Protein AF-0000000084808179 (afdb_homodimer)

Sequence (296 aa):
MELWRISNYADLSGIGGLRANGRWHSQGRRIVYLADHPAAALLEMLVHLDRDLLPSSFQLLRIAVPDAIAVETVDEGTLPSAWRTRIGLTRQIGDRWLDRDTSALLRVPSVIVPHARNYLLNPAHHDASAVTVAEIIKAPFDPRLLATMELWRISNYADLSGIGGLRANGRWHSQGRRIVYLADHPAAALLEMLVHLDRDLLPSSFQLLRIAVPDAIAVETVDEGTLPSAWRTRIGLTRQIGDRWLDRDTSALLRVPSVIVPHARNYLLNPAHHDASAVTVAEIIKAPFDPRLLAT

pLDDT: mean 91.36, std 12.3, range [42.34, 98.88]

Radius of gyration: 19.93 Å; Cα contacts (8 Å, |Δi|>4): 582; chains: 2; bounding box: 43×57×46 Å

Organism: Rhodopseudomonas palustris (strain HaA2) (NCBI:txid316058)

InterPro domains:
  IPR014914 RES domain [PF08808] (3-141)
  IPR014914 RES domain [SM00953] (11-135)

Foldseek 3Di:
DKKKAKDLDFDQQQVVQCPQDDLQAHHRARKDKIWPDQVVNVVVCLVPDPLVDPDQRIKMWIKDDDPPFDEAEDDPVVDDPCSLVDSVRNRVVNHVCLVVLPGQKYWYDDSVDPPIIMIMGRCVRPSSVVMHGPDIGHPPDDVVSSPD/DKKKAKDLDFDQQQVVQCPQDDLQAHHRARKDKIWPDQVVNVVVCLVPDPLVDPDQRIKMWIKDDDPPFDEAEDDPVVDDPCSLPDSVRNHVVNHVCLVVLPGQKYWYDDSVDPPIIMIMGRCVRPSSVRMHGPDIGHPPDDVVSSPD

Solvent-accessible surface area (backbone atoms only — not comparable to full-atom values): 16142 Å² total; per-residue (Å²): 83,67,34,12,32,64,36,75,57,99,70,69,69,14,65,64,20,49,76,36,67,56,63,45,30,55,53,64,37,58,34,35,76,32,14,66,35,55,36,40,22,51,50,54,45,63,56,68,44,61,76,91,58,72,60,87,58,39,23,41,33,37,31,40,35,58,80,83,59,52,68,44,74,54,56,65,89,76,49,61,90,56,48,82,76,38,48,66,60,41,17,50,52,36,42,50,47,63,72,64,53,82,42,26,28,39,37,35,64,38,86,60,35,74,94,40,42,29,34,36,35,32,47,83,28,81,66,28,76,66,47,42,81,71,43,80,39,72,66,61,64,46,64,63,71,64,65,111,82,67,34,14,32,64,38,75,58,98,70,70,68,13,65,64,18,49,76,37,67,54,64,45,30,55,53,66,37,58,35,34,76,32,15,64,36,55,36,41,23,52,50,55,45,61,56,67,44,60,77,92,60,73,60,85,58,41,23,42,32,37,30,40,34,58,78,81,59,52,68,44,74,53,58,65,88,77,50,62,91,55,45,81,76,36,50,67,60,40,17,49,54,36,40,50,48,62,72,63,54,81,42,27,28,38,36,34,64,38,84,60,36,74,95,41,42,29,33,35,35,32,47,82,29,82,66,28,76,65,46,41,80,71,43,79,39,71,65,62,64,47,65,65,71,65,66,112

Secondary structure (DSSP, 8-state):
-EEEEEESS---S-GGGGTS--SSS-TTS--EEEESSHHHHHHHHHHHS-GGG--TT-EEEEEE--TTS-EEE--GGGS-GGGGT-HHHHHHHHHHHHHHT--SEEEEE-SSSTT-EEEEE-TTSGGGGG-EEEEEEES---HHHH--/-EEEEEESS---S-GGGGTS--SSS-TTS--EEEESSHHHHHHHHHHHS-GGG--TT-EEEEEE--TTS-EEE--GGGS-GGGGT-HHHHHHHHHHHHHHT--SEEEEE-SSSTT-EEEEE-TTSGGGGG-EEEEEEES---HHHH--

Structure (mmCIF, N/CA/C/O backbone):
data_AF-0000000084808179-model_v1
#
loop_
_entity.id
_entity.type
_entity.pdbx_description
1 polymer 'RES domain-containing protein'
#
loop_
_atom_site.group_PDB
_atom_site.id
_atom_site.type_symbol
_atom_site.label_atom_id
_atom_site.label_alt_id
_atom_site.label_comp_id
_atom_site.label_asym_id
_atom_site.label_entity_id
_atom_site.label_seq_id
_atom_site.pdbx_PDB_ins_code
_atom_site.Cartn_x
_atom_site.Cartn_y
_atom_site.Cartn_z
_atom_site.occupancy
_atom_site.B_iso_or_equiv
_atom_site.auth_seq_id
_atom_site.auth_comp_id
_atom_site.auth_asym_id
_atom_site.auth_atom_id
_atom_site.pdbx_PDB_model_num
ATOM 1 N N . MET A 1 1 ? 5.996 1.649 14.828 1 96.31 1 MET A N 1
ATOM 2 C CA . MET A 1 1 ? 5.484 1.306 13.5 1 96.31 1 MET A CA 1
ATOM 3 C C . MET A 1 1 ? 6.23 2.072 12.414 1 96.31 1 MET A C 1
ATOM 5 O O . MET A 1 1 ? 7.012 2.979 12.711 1 96.31 1 MET A O 1
ATOM 9 N N . GLU A 1 2 ? 5.988 1.721 11.078 1 98 2 GLU A N 1
ATOM 10 C CA . GLU A 1 2 ? 6.602 2.369 9.922 1 98 2 GLU A CA 1
ATOM 11 C C . GLU A 1 2 ? 5.555 3.059 9.055 1 98 2 GLU A C 1
ATOM 13 O O . GLU A 1 2 ? 4.508 2.479 8.758 1 98 2 GLU A O 1
ATOM 18 N N . LEU A 1 3 ? 5.859 4.277 8.75 1 98.69 3 LEU A N 1
ATOM 19 C CA . LEU A 1 3 ? 5.055 5.043 7.801 1 98.69 3 LEU A CA 1
ATOM 20 C C . LEU A 1 3 ? 5.891 5.492 6.609 1 98.69 3 LEU A C 1
ATOM 22 O O . LEU A 1 3 ? 7.105 5.277 6.586 1 98.69 3 LEU A O 1
ATOM 26 N N . TRP A 1 4 ? 5.203 6.121 5.664 1 98.12 4 TRP A N 1
ATOM 27 C CA . TRP A 1 4 ? 5.883 6.383 4.402 1 98.12 4 TRP A CA 1
ATOM 28 C C . TRP A 1 4 ? 5.453 7.723 3.814 1 98.12 4 TRP A C 1
ATOM 30 O O . TRP A 1 4 ? 4.32 8.164 4.023 1 98.12 4 TRP A O 1
ATOM 40 N N . ARG A 1 5 ? 6.332 8.281 3.061 1 95.5 5 ARG A N 1
ATOM 41 C CA . ARG A 1 5 ? 6.066 9.555 2.41 1 95.5 5 ARG A CA 1
ATOM 42 C C . ARG A 1 5 ? 6.953 9.742 1.185 1 95.5 5 ARG A C 1
ATOM 44 O O . ARG A 1 5 ? 8.117 9.336 1.187 1 95.5 5 ARG A O 1
ATOM 51 N N . ILE A 1 6 ? 6.371 10.266 0.176 1 92.81 6 ILE A N 1
ATOM 52 C CA . ILE A 1 6 ? 7.164 10.719 -0.962 1 92.81 6 ILE A CA 1
ATOM 53 C C . ILE A 1 6 ? 7.332 12.234 -0.905 1 92.81 6 ILE A C 1
ATOM 55 O O . ILE A 1 6 ? 6.355 12.969 -0.729 1 92.81 6 ILE A O 1
ATOM 59 N N . SER A 1 7 ? 8.492 12.656 -0.997 1 90.38 7 SER A N 1
ATOM 60 C CA . SER A 1 7 ? 8.781 14.086 -0.874 1 90.38 7 SER A CA 1
ATOM 61 C C . SER A 1 7 ? 10.094 14.438 -1.565 1 90.38 7 SER A C 1
ATOM 63 O O . SER A 1 7 ? 10.953 13.578 -1.759 1 90.38 7 SER A O 1
ATOM 65 N N . ASN A 1 8 ? 10.25 15.734 -1.937 1 87.69 8 ASN A N 1
ATOM 66 C CA . ASN A 1 8 ? 11.508 16.25 -2.459 1 87.69 8 ASN A CA 1
ATOM 67 C C . ASN A 1 8 ? 12.555 16.406 -1.353 1 87.69 8 ASN A C 1
ATOM 69 O O . ASN A 1 8 ? 13.75 16.484 -1.628 1 87.69 8 ASN A O 1
ATOM 73 N N . TYR A 1 9 ? 12.047 16.484 -0.176 1 88.62 9 TYR A N 1
ATOM 74 C CA . TYR A 1 9 ? 12.938 16.766 0.945 1 88.62 9 TYR A CA 1
ATOM 75 C C . TYR A 1 9 ? 12.742 15.742 2.059 1 88.62 9 TYR A C 1
ATOM 77 O O . TYR A 1 9 ? 11.617 15.32 2.338 1 88.62 9 TYR A O 1
ATOM 85 N N . ALA A 1 10 ? 13.875 15.367 2.695 1 91.31 10 ALA A N 1
ATOM 86 C CA . ALA A 1 10 ? 13.812 14.461 3.834 1 91.31 10 ALA A CA 1
ATOM 87 C C . ALA A 1 10 ? 13.594 15.227 5.137 1 91.31 10 ALA A C 1
ATOM 89 O O . ALA A 1 10 ? 14.453 15.211 6.023 1 91.31 10 ALA A O 1
ATOM 90 N N . ASP A 1 11 ? 12.492 15.82 5.234 1 91.88 11 ASP A N 1
ATOM 91 C CA . ASP A 1 11 ? 12.203 16.562 6.457 1 91.88 11 ASP A CA 1
ATOM 92 C C . ASP A 1 11 ? 10.75 16.359 6.879 1 91.88 11 ASP A C 1
ATOM 94 O O . ASP A 1 11 ? 9.883 16.078 6.047 1 91.88 11 ASP A O 1
ATOM 98 N N . LEU A 1 12 ? 10.516 16.547 8.195 1 97.31 12 LEU A N 1
ATOM 99 C CA . LEU A 1 12 ? 9.188 16.359 8.781 1 97.31 12 LEU A CA 1
ATOM 100 C C . LEU A 1 12 ? 8.719 17.641 9.461 1 97.31 12 LEU A C 1
ATOM 102 O O . LEU A 1 12 ? 7.977 17.594 10.445 1 97.31 12 LEU A O 1
ATOM 106 N N . SER A 1 13 ? 9.211 18.828 8.93 1 96 13 SER A N 1
ATOM 107 C CA . SER A 1 13 ? 8.875 20.109 9.547 1 96 13 SER A CA 1
ATOM 108 C C . SER A 1 13 ? 7.43 20.5 9.258 1 96 13 SER A C 1
ATOM 110 O O . SER A 1 13 ? 6.828 21.266 10.008 1 96 13 SER A O 1
ATOM 112 N N . GLY A 1 14 ? 6.891 20.031 8.117 1 96.62 14 GLY A N 1
ATOM 113 C CA . GLY A 1 14 ? 5.504 20.297 7.762 1 96.62 14 GLY A CA 1
ATOM 114 C C . GLY A 1 14 ? 5.301 21.672 7.156 1 96.62 14 GLY A C 1
ATOM 115 O O . GLY A 1 14 ? 4.191 22.203 7.172 1 96.62 14 GLY A O 1
ATOM 116 N N . ILE A 1 15 ? 6.375 22.266 6.637 1 95 15 ILE A N 1
ATOM 117 C CA . ILE A 1 15 ? 6.344 23.641 6.152 1 95 15 ILE A CA 1
ATOM 118 C C . ILE A 1 15 ? 5.414 23.75 4.945 1 95 15 ILE A C 1
ATOM 120 O O . ILE A 1 15 ? 4.828 24.797 4.691 1 95 15 ILE A O 1
ATOM 124 N N . GLY A 1 16 ? 5.215 22.672 4.234 1 92.38 16 GLY A N 1
ATOM 125 C CA . GLY A 1 16 ? 4.301 22.688 3.102 1 92.38 16 GLY A CA 1
ATOM 126 C C . GLY A 1 16 ? 2.885 23.078 3.479 1 92.38 16 GLY A C 1
ATOM 127 O O . GLY A 1 16 ? 2.186 23.719 2.699 1 92.38 16 GLY A O 1
ATOM 1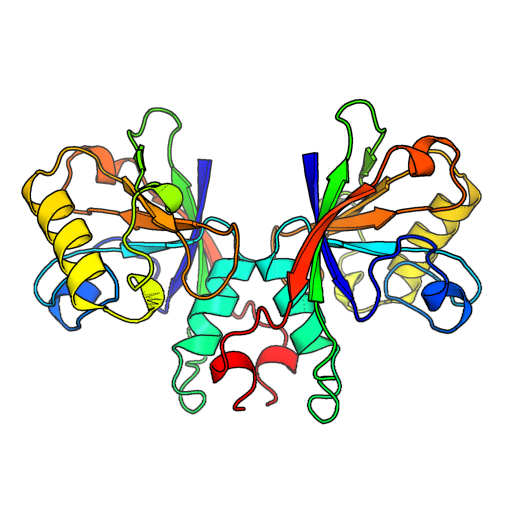28 N N . GLY A 1 17 ? 2.455 22.672 4.688 1 94.69 17 GLY A N 1
ATOM 129 C CA . GLY A 1 17 ? 1.107 22.969 5.148 1 94.69 17 GLY A CA 1
ATOM 130 C C . GLY A 1 17 ? 0.857 24.453 5.348 1 94.69 17 GLY A C 1
ATOM 131 O O . GLY A 1 17 ? -0.293 24.891 5.383 1 94.69 17 GLY A O 1
ATOM 132 N N . LEU A 1 18 ? 1.986 25.25 5.496 1 96 18 LEU A N 1
ATOM 133 C CA . LEU A 1 18 ? 1.844 26.688 5.641 1 96 18 LEU A CA 1
ATOM 134 C C . LEU A 1 18 ? 1.432 27.328 4.316 1 96 18 LEU A C 1
ATOM 136 O O . LEU A 1 18 ? 0.851 28.406 4.301 1 96 18 LEU A O 1
ATOM 140 N N . ARG A 1 19 ? 1.612 26.594 3.191 1 94.69 19 ARG A N 1
ATOM 141 C CA . ARG A 1 19 ? 1.514 27.219 1.877 1 94.69 19 ARG A CA 1
ATOM 142 C C . ARG A 1 19 ? 0.302 26.703 1.111 1 94.69 19 ARG A C 1
ATOM 144 O O . ARG A 1 19 ? -0.141 27.312 0.142 1 94.69 19 ARG A O 1
ATOM 151 N N . ALA A 1 20 ? -0.208 25.594 1.495 1 94 20 ALA A N 1
ATOM 152 C CA . ALA A 1 20 ? -1.296 25 0.719 1 94 20 ALA A CA 1
ATOM 153 C C . ALA A 1 20 ? -2.287 24.281 1.626 1 94 20 ALA A C 1
ATOM 155 O O . ALA A 1 20 ? -1.918 23.797 2.697 1 94 20 ALA A O 1
ATOM 156 N N . ASN A 1 21 ? -3.545 24.219 1.118 1 95.81 21 ASN A N 1
ATOM 157 C CA . ASN A 1 21 ? -4.559 23.375 1.753 1 95.81 21 ASN A CA 1
ATOM 158 C C . ASN A 1 21 ? -4.332 21.891 1.462 1 95.81 21 ASN A C 1
ATOM 160 O O . ASN A 1 21 ? -3.67 21.547 0.481 1 95.81 21 ASN A O 1
ATOM 164 N N . GLY A 1 22 ? -4.801 21.078 2.35 1 94.69 22 GLY A N 1
ATOM 165 C CA . GLY A 1 22 ? -4.91 19.641 2.105 1 94.69 22 GLY A CA 1
ATOM 166 C C . GLY A 1 22 ? -6.297 19.094 2.387 1 94.69 22 GLY A C 1
ATOM 167 O O . GLY A 1 22 ? -7.215 19.859 2.711 1 94.69 22 GLY A O 1
ATOM 168 N N . ARG A 1 23 ? -6.414 17.859 2.244 1 94.94 23 ARG A N 1
ATOM 169 C CA . ARG A 1 23 ? -7.68 17.188 2.525 1 94.94 23 ARG A CA 1
ATOM 170 C C . ARG A 1 23 ? -8.055 17.328 3.996 1 94.94 23 ARG A C 1
ATOM 172 O O . ARG A 1 23 ? -9.227 17.547 4.324 1 94.94 23 ARG A O 1
ATOM 179 N N . TRP A 1 24 ? -7.012 17.297 4.887 1 97.88 24 TRP A N 1
ATOM 180 C CA . TRP A 1 24 ? -7.297 17.188 6.312 1 97.88 24 TRP A CA 1
ATOM 181 C C . TRP A 1 24 ? -6.77 18.391 7.07 1 97.88 24 TRP A C 1
ATOM 183 O O . TRP A 1 24 ? -6.586 18.344 8.289 1 97.88 24 TRP A O 1
ATOM 193 N N . HIS A 1 25 ? -6.398 19.422 6.387 1 98.44 25 HIS A N 1
ATOM 194 C CA . HIS A 1 25 ? -5.973 20.625 7.098 1 98.44 25 HIS A CA 1
ATOM 195 C C . HIS A 1 25 ? -6.164 21.875 6.238 1 98.44 25 HIS A C 1
ATOM 197 O O . HIS A 1 25 ? -6.223 21.781 5.012 1 98.44 25 HIS A O 1
ATOM 203 N N . SER A 1 26 ? -6.25 23.016 6.84 1 98.06 26 SER A N 1
ATOM 204 C CA . SER A 1 26 ? -6.266 24.312 6.168 1 98.06 26 SER A CA 1
ATOM 205 C C . SER A 1 26 ? -4.863 24.906 6.07 1 98.06 26 SER A C 1
ATOM 207 O O . SER A 1 26 ? -4.047 24.734 6.977 1 98.06 26 SER A O 1
ATOM 209 N N . GLN A 1 27 ? -4.738 25.578 5.012 1 97.5 27 GLN A N 1
ATOM 210 C CA . GLN A 1 27 ? -3.482 26.297 4.812 1 97.5 27 GLN A CA 1
ATOM 211 C C . GLN A 1 27 ? -3.111 27.109 6.043 1 97.5 27 GLN A C 1
ATOM 213 O O . GLN A 1 27 ? -3.979 27.719 6.672 1 97.5 27 GLN A O 1
ATOM 218 N N . GLY A 1 28 ? -1.762 27.203 6.312 1 97.62 28 GLY A N 1
ATOM 219 C CA . GLY A 1 28 ? -1.276 28 7.426 1 97.62 28 GLY A CA 1
ATOM 220 C C . GLY A 1 28 ? -0.912 27.172 8.641 1 97.62 28 GLY A C 1
ATOM 221 O O . GLY A 1 28 ? -0.533 27.719 9.68 1 97.62 28 GLY A O 1
ATOM 222 N N . ARG A 1 29 ? -1.033 25.891 8.523 1 96.69 29 ARG A N 1
ATOM 223 C CA . ARG A 1 29 ? -0.719 24.969 9.609 1 96.69 29 ARG A CA 1
ATOM 224 C C . ARG A 1 29 ? 0.367 23.984 9.195 1 96.69 29 ARG A C 1
ATOM 226 O O . ARG A 1 29 ? 0.279 23.359 8.133 1 96.69 29 ARG A O 1
ATOM 233 N N . ARG A 1 30 ? 1.393 23.828 10.023 1 97.5 30 ARG A N 1
ATOM 234 C CA . ARG A 1 30 ? 2.381 22.781 9.758 1 97.5 30 ARG A CA 1
ATOM 235 C C . ARG A 1 30 ? 1.77 21.391 9.898 1 97.5 30 ARG A C 1
ATOM 237 O O . ARG A 1 30 ? 1.034 21.125 10.852 1 97.5 30 ARG A O 1
ATOM 244 N N . ILE A 1 31 ? 2.059 20.578 8.984 1 98.44 31 ILE A N 1
ATOM 245 C CA . ILE A 1 31 ? 1.51 19.219 9 1 98.44 31 ILE A CA 1
ATOM 246 C C . ILE A 1 31 ? 2.281 18.344 8.016 1 98.44 31 ILE A C 1
ATOM 248 O O . ILE A 1 31 ? 2.768 18.828 6.992 1 98.44 31 ILE A O 1
ATOM 252 N N . VAL A 1 32 ? 2.43 17.109 8.281 1 98.06 32 VAL A N 1
ATOM 253 C CA . VAL A 1 32 ? 3.062 16.156 7.367 1 98.06 32 VAL A CA 1
ATOM 254 C C . VAL A 1 32 ? 2.105 15 7.078 1 98.06 32 VAL A C 1
ATOM 256 O O . VAL A 1 32 ? 1.589 14.375 8 1 98.06 32 VAL A O 1
ATOM 259 N N . TYR A 1 33 ? 1.853 14.781 5.809 1 97.44 33 TYR A N 1
ATOM 260 C CA . TYR A 1 33 ? 1.044 13.648 5.383 1 97.44 33 TYR A CA 1
ATOM 261 C C . TYR A 1 33 ? 1.91 12.414 5.16 1 97.44 33 TYR A C 1
ATOM 263 O O . TYR A 1 33 ? 2.926 12.477 4.465 1 97.44 33 TYR A O 1
ATOM 271 N N . LEU A 1 34 ? 1.479 11.344 5.762 1 98.31 34 LEU A N 1
ATOM 272 C CA . LEU A 1 34 ? 2.152 10.055 5.648 1 98.31 34 LEU A CA 1
ATOM 273 C C . LEU A 1 34 ? 1.172 8.961 5.242 1 98.31 34 LEU A C 1
ATOM 275 O O . LEU A 1 34 ? -0.043 9.133 5.367 1 98.31 34 LEU A O 1
ATOM 279 N N . ALA A 1 35 ? 1.737 7.879 4.738 1 98.31 35 ALA A N 1
ATOM 280 C CA . ALA A 1 35 ? 0.927 6.738 4.328 1 98.31 35 ALA A CA 1
ATOM 281 C C . ALA A 1 35 ? 1.312 5.484 5.105 1 98.31 35 ALA A C 1
ATOM 283 O O . ALA A 1 35 ? 2.443 5.363 5.586 1 98.31 35 ALA A O 1
ATOM 284 N N . ASP A 1 36 ? 0.428 4.562 5.207 1 98.62 36 ASP A N 1
ATOM 285 C CA . ASP A 1 36 ? 0.654 3.371 6.023 1 98.62 36 ASP A CA 1
ATOM 286 C C . ASP A 1 36 ? 1.395 2.295 5.234 1 98.62 36 ASP A C 1
ATOM 288 O O . ASP A 1 36 ? 1.704 1.229 5.766 1 98.62 36 ASP A O 1
ATOM 292 N N . HIS A 1 37 ? 1.666 2.605 3.996 1 98.12 37 HIS A N 1
ATOM 293 C CA . HIS A 1 37 ? 2.357 1.689 3.096 1 98.12 37 HIS A CA 1
ATOM 294 C C . HIS A 1 37 ? 3.094 2.447 1.996 1 98.12 37 HIS A C 1
ATOM 296 O O . HIS A 1 37 ? 2.621 3.484 1.528 1 98.12 37 HIS A O 1
ATOM 302 N N . PRO A 1 38 ? 4.23 1.94 1.516 1 96.88 38 PRO A N 1
ATOM 303 C CA . PRO A 1 38 ? 4.93 2.674 0.457 1 96.88 38 PRO A CA 1
ATOM 304 C C . PRO A 1 38 ? 4.113 2.764 -0.832 1 96.88 38 PRO A C 1
ATOM 306 O O . PRO A 1 38 ? 4.168 3.779 -1.531 1 96.88 38 PRO A O 1
ATOM 309 N N . ALA A 1 39 ? 3.379 1.76 -1.141 1 95.44 39 ALA A N 1
ATOM 310 C CA . ALA A 1 39 ? 2.539 1.801 -2.334 1 95.44 39 ALA A CA 1
ATOM 311 C C . ALA A 1 39 ? 1.467 2.881 -2.213 1 95.44 39 ALA A C 1
ATOM 313 O O . ALA A 1 39 ? 1.11 3.523 -3.203 1 95.44 39 ALA A O 1
ATOM 314 N N . ALA A 1 40 ? 0.952 2.996 -1.019 1 95.81 40 ALA A N 1
ATOM 315 C CA . ALA A 1 40 ? -0.049 4.035 -0.799 1 95.81 40 ALA A CA 1
ATOM 316 C C . ALA A 1 40 ? 0.554 5.426 -0.984 1 95.81 40 ALA A C 1
ATOM 318 O O . ALA A 1 40 ? -0.073 6.309 -1.574 1 95.81 40 ALA A O 1
ATOM 319 N N . ALA A 1 41 ? 1.74 5.578 -0.468 1 94.88 41 ALA A N 1
ATOM 320 C CA . ALA A 1 41 ? 2.43 6.848 -0.674 1 94.88 41 ALA A CA 1
ATOM 321 C C . ALA A 1 41 ? 2.605 7.141 -2.162 1 94.88 41 ALA A C 1
ATOM 323 O O . ALA A 1 41 ? 2.365 8.266 -2.611 1 94.88 41 ALA A O 1
ATOM 324 N N . LEU A 1 42 ? 3.021 6.137 -2.904 1 90.88 42 LEU A N 1
ATOM 325 C CA . LEU A 1 42 ? 3.225 6.277 -4.34 1 90.88 42 LEU A CA 1
ATOM 326 C C . LEU A 1 42 ? 1.916 6.621 -5.043 1 90.88 42 LEU A C 1
ATOM 328 O O . LEU A 1 42 ? 1.879 7.508 -5.898 1 90.88 42 LEU A O 1
ATOM 332 N N . LEU A 1 43 ? 0.879 5.918 -4.66 1 89.62 43 LEU A N 1
ATOM 333 C CA . LEU A 1 43 ? -0.415 6.148 -5.293 1 89.62 43 LEU A CA 1
ATOM 334 C C . LEU A 1 43 ? -0.92 7.559 -5 1 89.62 43 LEU A C 1
ATOM 336 O O . LEU A 1 43 ? -1.443 8.234 -5.887 1 89.62 43 LEU A O 1
ATOM 340 N N . GLU A 1 44 ? -0.804 8.023 -3.75 1 88.5 44 GLU A N 1
ATOM 341 C CA . GLU A 1 44 ? -1.188 9.375 -3.369 1 88.5 44 GLU A CA 1
ATOM 342 C C . GLU A 1 44 ? -0.437 10.414 -4.195 1 88.5 44 GLU A C 1
ATOM 344 O O . GLU A 1 44 ? -1.019 11.414 -4.621 1 88.5 44 GLU A O 1
ATOM 349 N N . MET A 1 45 ? 0.769 10.141 -4.422 1 86.56 45 MET A N 1
ATOM 350 C CA . MET A 1 45 ? 1.575 11.047 -5.238 1 86.56 45 MET A CA 1
ATOM 351 C C . MET A 1 45 ? 1.085 11.055 -6.684 1 86.56 45 MET A C 1
ATOM 353 O O . MET A 1 45 ? 0.905 12.125 -7.273 1 86.56 45 MET A O 1
ATOM 357 N N . LEU A 1 46 ? 0.841 9.922 -7.293 1 81.62 46 LEU A N 1
ATOM 358 C CA . LEU A 1 46 ? 0.424 9.781 -8.68 1 81.62 46 LEU A CA 1
ATOM 359 C C . LEU A 1 46 ? -0.903 10.492 -8.93 1 81.62 46 LEU A C 1
ATOM 361 O O . LEU A 1 46 ? -1.104 11.086 -9.984 1 81.62 46 LEU A O 1
ATOM 365 N N . VAL A 1 47 ? -1.781 10.453 -8 1 80.38 47 VAL A N 1
ATOM 366 C CA . VAL A 1 47 ? -3.115 11.016 -8.164 1 80.38 47 VAL A CA 1
ATOM 367 C C . VAL A 1 47 ? -3.064 12.531 -7.965 1 80.38 47 VAL A C 1
ATOM 369 O O . VAL A 1 47 ? -3.887 13.266 -8.516 1 80.38 47 VAL A O 1
ATOM 372 N N . HIS A 1 48 ? -2.168 13.039 -7.141 1 76.69 48 HIS A N 1
ATOM 373 C CA . HIS A 1 48 ? -2.148 14.461 -6.824 1 76.69 48 HIS A CA 1
ATOM 374 C C . HIS A 1 48 ? -1.13 15.203 -7.684 1 76.69 48 HIS A C 1
ATOM 376 O O . HIS A 1 48 ? -1.066 16.438 -7.652 1 76.69 48 HIS A O 1
ATOM 382 N N . LEU A 1 49 ? -0.222 14.469 -8.281 1 66.56 49 LEU A N 1
ATOM 383 C CA . LEU A 1 49 ? 0.8 15.117 -9.094 1 66.56 49 LEU A CA 1
ATOM 384 C C . LEU A 1 49 ? 0.214 15.594 -10.414 1 66.56 49 LEU A C 1
ATOM 386 O O . LEU A 1 49 ? -0.622 14.914 -11.016 1 66.56 49 LEU A O 1
ATOM 390 N N . ASP A 1 50 ? 0.388 16.938 -10.617 1 55.81 50 ASP A N 1
ATOM 391 C CA . ASP A 1 50 ? 0.275 17.297 -12.031 1 55.81 50 ASP A CA 1
ATOM 392 C C . ASP A 1 50 ? 1.316 16.562 -12.867 1 55.81 50 ASP A C 1
ATOM 394 O O . ASP A 1 50 ? 2.516 16.656 -12.602 1 55.81 50 ASP A O 1
ATOM 398 N N . ARG A 1 51 ? 0.903 15.43 -13.445 1 50.34 51 ARG A N 1
ATOM 399 C CA . ARG A 1 51 ? 1.758 14.531 -14.211 1 50.34 51 ARG A CA 1
ATOM 400 C C . ARG A 1 51 ? 2.934 15.289 -14.828 1 50.34 51 ARG A C 1
ATOM 402 O O . ARG A 1 51 ? 4.023 14.734 -14.984 1 50.34 51 ARG A O 1
ATOM 409 N N . ASP A 1 52 ? 2.656 16.438 -15.297 1 48.84 52 ASP A N 1
ATOM 410 C CA . ASP A 1 52 ? 3.682 17.188 -16.016 1 48.84 52 ASP A CA 1
ATOM 411 C C . ASP A 1 52 ? 4.836 17.562 -15.086 1 48.84 52 ASP A C 1
ATOM 413 O O . ASP A 1 52 ? 5.883 18.031 -15.539 1 48.84 52 ASP A O 1
ATOM 417 N N . LEU A 1 53 ? 4.641 17.25 -13.742 1 53.94 53 LEU A N 1
ATOM 418 C CA . LEU A 1 53 ? 5.734 17.812 -12.953 1 53.94 53 LEU A CA 1
ATOM 419 C C . LEU A 1 53 ? 6.336 16.75 -12.031 1 53.94 53 LEU A C 1
ATOM 421 O O . LEU A 1 53 ? 6.551 17.016 -10.844 1 53.94 53 LEU A O 1
ATOM 425 N N . LEU A 1 54 ? 6.484 15.555 -12.445 1 58.5 54 LEU A N 1
ATOM 426 C CA . LEU A 1 54 ? 7.207 14.688 -11.516 1 58.5 54 LEU A CA 1
ATOM 427 C C . LEU A 1 54 ? 8.672 15.094 -11.43 1 58.5 54 LEU A C 1
ATOM 429 O O . LEU A 1 54 ? 9.445 14.844 -12.359 1 58.5 54 LEU A O 1
ATOM 433 N N . PRO A 1 55 ? 8.984 15.828 -10.344 1 62.91 55 PRO A N 1
ATOM 434 C CA . PRO A 1 55 ? 10.398 16.203 -10.266 1 62.91 55 PRO A CA 1
ATOM 435 C C . PRO A 1 55 ? 11.32 14.992 -10.078 1 62.91 55 PRO A C 1
ATOM 437 O O . PRO A 1 55 ? 10.922 14.008 -9.445 1 62.91 55 PRO A O 1
ATOM 440 N N . SER A 1 56 ? 12.344 14.945 -10.781 1 67.88 56 SER A N 1
ATOM 441 C CA . SER A 1 56 ? 13.391 13.93 -10.68 1 67.88 56 SER A CA 1
ATOM 442 C C . SER A 1 56 ? 13.922 13.828 -9.25 1 67.88 56 SER A C 1
ATOM 444 O O . SER A 1 56 ? 14.578 12.852 -8.898 1 67.88 56 SER A O 1
ATOM 446 N N . SER A 1 57 ? 13.422 14.68 -8.359 1 78.38 57 SER A N 1
ATOM 447 C CA . SER A 1 57 ? 14.008 14.75 -7.023 1 78.38 57 SER A CA 1
ATOM 448 C C . SER A 1 57 ? 13.141 14.031 -5.992 1 78.38 57 SER A C 1
ATOM 450 O O . SER A 1 57 ? 13.523 13.922 -4.828 1 78.38 57 SER A O 1
ATOM 452 N N . PHE A 1 58 ? 12.078 13.469 -6.484 1 84.94 58 PHE A N 1
ATOM 453 C CA . PHE A 1 58 ? 11.219 12.812 -5.508 1 84.94 58 PHE A CA 1
ATOM 454 C C . PHE A 1 58 ? 11.883 11.555 -4.957 1 84.94 58 PHE A C 1
ATOM 456 O O . PHE A 1 58 ? 12.5 10.797 -5.703 1 84.94 58 PHE A O 1
ATOM 463 N N . GLN A 1 59 ? 11.703 11.445 -3.615 1 92.38 59 GLN A N 1
ATOM 464 C CA . GLN A 1 59 ? 12.234 10.297 -2.893 1 92.38 59 GLN A CA 1
ATOM 465 C C . GLN A 1 59 ? 11.164 9.672 -1.994 1 92.38 59 GLN A C 1
ATOM 467 O O . GLN A 1 59 ? 10.25 10.359 -1.543 1 92.38 59 GLN A O 1
ATOM 472 N N . LEU A 1 60 ? 11.289 8.383 -1.837 1 95.25 60 LEU A N 1
ATOM 473 C CA . LEU A 1 60 ? 10.461 7.656 -0.883 1 95.25 60 LEU A CA 1
ATOM 474 C C . LEU A 1 60 ? 11.125 7.602 0.488 1 95.25 60 LEU A C 1
ATOM 476 O O . LEU A 1 60 ? 12.266 7.156 0.611 1 95.25 60 LEU A O 1
ATOM 480 N N . LEU A 1 61 ? 10.469 8.078 1.503 1 96.94 61 LEU A N 1
ATOM 481 C CA . LEU A 1 61 ? 10.984 8.109 2.867 1 96.94 61 LEU A CA 1
ATOM 482 C C . LEU A 1 61 ? 10.312 7.039 3.727 1 96.94 61 LEU A C 1
ATOM 484 O O . LEU A 1 61 ? 9.086 6.891 3.691 1 96.94 61 LEU A O 1
ATOM 488 N N . ARG A 1 62 ? 11.078 6.273 4.383 1 98.19 62 ARG A N 1
ATOM 489 C CA . ARG A 1 62 ? 10.586 5.434 5.469 1 98.19 62 ARG A CA 1
ATOM 490 C C . ARG A 1 62 ? 10.641 6.172 6.801 1 98.19 62 ARG A C 1
ATOM 492 O O . ARG A 1 62 ? 11.711 6.621 7.223 1 98.19 62 ARG A O 1
ATOM 499 N N . ILE A 1 63 ? 9.57 6.316 7.438 1 98.62 63 ILE A N 1
ATOM 500 C CA . ILE A 1 63 ? 9.461 7.066 8.68 1 98.62 63 ILE A CA 1
ATOM 501 C C . ILE A 1 63 ? 9.312 6.102 9.852 1 98.62 63 ILE A C 1
ATOM 503 O O . ILE A 1 63 ? 8.391 5.281 9.883 1 98.62 63 ILE A O 1
ATOM 507 N N . ALA A 1 64 ? 10.211 6.145 10.75 1 98.75 64 ALA A N 1
ATOM 508 C CA . ALA A 1 64 ? 10.141 5.328 11.961 1 98.75 64 ALA A CA 1
ATOM 509 C C . ALA A 1 64 ? 9.328 6.027 13.047 1 98.75 64 ALA A C 1
ATOM 511 O O . ALA A 1 64 ? 9.609 7.18 13.398 1 98.75 64 ALA A O 1
ATOM 512 N N . VAL A 1 65 ? 8.328 5.383 13.562 1 98.69 65 VAL A N 1
ATOM 513 C CA . VAL A 1 65 ? 7.488 5.883 14.641 1 98.69 65 VAL A CA 1
ATOM 514 C C . VAL A 1 65 ? 7.586 4.949 15.852 1 98.69 65 VAL A C 1
ATOM 516 O O . VAL A 1 65 ? 7.137 3.801 15.789 1 98.69 65 VAL A O 1
ATOM 519 N N . PRO A 1 66 ? 8.164 5.41 16.906 1 98.31 66 PRO A N 1
ATOM 520 C CA . PRO A 1 66 ? 8.195 4.57 18.109 1 98.31 66 PRO A CA 1
ATOM 521 C C . PRO A 1 66 ? 6.809 4.109 18.547 1 98.31 66 PRO A C 1
ATOM 523 O O . PRO A 1 66 ? 5.84 4.871 18.438 1 98.31 66 PRO A O 1
ATOM 526 N N . ASP A 1 67 ? 6.727 2.922 19.156 1 96.06 67 ASP A N 1
ATOM 527 C CA . ASP A 1 67 ? 5.461 2.305 19.547 1 96.06 67 ASP A CA 1
ATOM 528 C C . ASP A 1 67 ? 4.746 3.133 20.609 1 96.06 67 ASP A C 1
ATOM 530 O O . ASP A 1 67 ? 3.518 3.109 20.703 1 96.06 67 ASP A O 1
ATOM 534 N N . ALA A 1 68 ? 5.457 3.887 21.297 1 96.25 68 ALA A N 1
ATOM 535 C CA . ALA A 1 68 ? 4.902 4.629 22.438 1 96.25 68 ALA A CA 1
ATOM 536 C C . ALA A 1 68 ? 4.148 5.867 21.953 1 96.25 68 ALA A C 1
ATOM 538 O O . ALA A 1 68 ? 3.398 6.477 22.719 1 96.25 68 ALA A O 1
ATOM 539 N N . ILE A 1 69 ? 4.336 6.227 20.734 1 97.5 69 ILE A N 1
ATOM 540 C CA . ILE A 1 69 ? 3.719 7.441 20.219 1 97.5 69 ILE A CA 1
ATOM 541 C C . ILE A 1 69 ? 2.205 7.254 20.141 1 97.5 69 ILE A C 1
ATOM 543 O O . ILE A 1 69 ? 1.724 6.262 19.578 1 97.5 69 ILE A O 1
ATOM 547 N N . ALA A 1 70 ? 1.521 8.188 20.703 1 96.81 70 ALA A N 1
ATOM 548 C CA . ALA A 1 70 ? 0.061 8.141 20.672 1 96.81 70 ALA A CA 1
ATOM 549 C C . ALA A 1 70 ? -0.469 8.422 19.266 1 96.81 70 ALA A C 1
ATOM 551 O O . ALA A 1 70 ? 0.003 9.336 18.594 1 96.81 70 ALA A O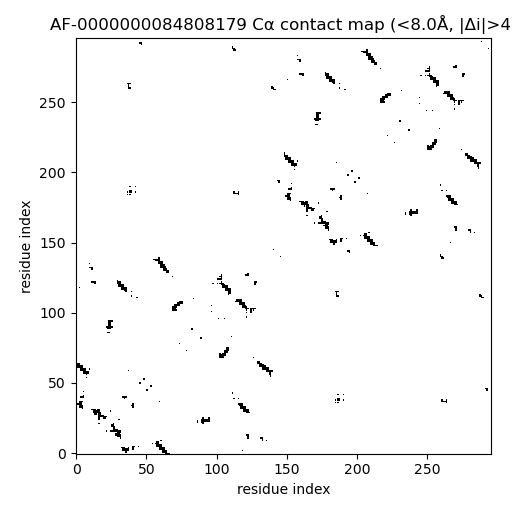 1
ATOM 552 N N . VAL A 1 71 ? -1.411 7.633 18.891 1 98.44 71 VAL A N 1
ATOM 553 C CA . VAL A 1 71 ? -2.082 7.797 17.609 1 98.44 71 VAL A CA 1
ATOM 554 C C . VAL A 1 71 ? -3.59 7.914 17.828 1 98.44 71 VAL A C 1
ATOM 556 O O . VAL A 1 71 ? -4.227 6.984 18.328 1 98.44 71 VAL A O 1
ATOM 559 N N . GLU A 1 72 ? -4.18 9.062 17.531 1 98.62 72 GLU A N 1
ATOM 560 C CA . GLU A 1 72 ? -5.633 9.195 17.453 1 98.62 72 GLU A CA 1
ATOM 561 C C . GLU A 1 72 ? -6.156 8.688 16.109 1 98.62 72 GLU A C 1
ATOM 563 O O . GLU A 1 72 ? -5.453 8.742 15.102 1 98.62 72 GLU A O 1
ATOM 568 N N . THR A 1 73 ? -7.375 8.188 16.109 1 98.62 73 THR A N 1
ATOM 569 C CA . THR A 1 73 ? -7.891 7.559 14.906 1 98.62 73 THR A CA 1
ATOM 570 C C . THR A 1 73 ? -9.273 8.117 14.555 1 98.62 73 THR A C 1
ATOM 572 O O . THR A 1 73 ? -10.125 8.266 15.43 1 98.62 73 THR A O 1
ATOM 575 N N . VAL A 1 74 ? -9.438 8.516 13.305 1 98.44 74 VAL A N 1
ATOM 576 C CA . VAL A 1 74 ? -10.758 8.789 12.742 1 98.44 74 VAL A CA 1
ATOM 577 C C . VAL A 1 74 ? -11.328 7.527 12.109 1 98.44 74 VAL A C 1
ATOM 579 O O . VAL A 1 74 ? -10.836 7.074 11.07 1 98.44 74 VAL A O 1
ATOM 582 N N . ASP A 1 75 ? -12.305 7.027 12.672 1 96.94 75 ASP A N 1
ATOM 583 C CA . ASP A 1 75 ? -12.969 5.844 12.141 1 96.94 75 ASP A CA 1
ATOM 584 C C . ASP A 1 75 ? -13.859 6.203 10.953 1 96.94 75 ASP A C 1
ATOM 586 O O . ASP A 1 75 ? -14.773 7.02 11.07 1 96.94 75 ASP A O 1
ATOM 590 N N . GLU A 1 76 ? -13.57 5.559 9.875 1 95.88 76 GLU A N 1
ATOM 591 C CA . GLU A 1 76 ? -14.328 5.848 8.656 1 95.88 76 GLU A CA 1
ATOM 592 C C . GLU A 1 76 ? -15.82 5.664 8.883 1 95.88 76 GLU A C 1
ATOM 594 O O . GLU A 1 76 ? -16.641 6.41 8.328 1 95.88 76 GLU A O 1
ATOM 599 N N . GLY A 1 77 ? -16.188 4.68 9.633 1 95.12 77 GLY A N 1
ATOM 600 C CA . GLY A 1 77 ? -17.594 4.367 9.906 1 95.12 77 GLY A CA 1
ATOM 601 C C . GLY A 1 77 ? -18.312 5.48 10.633 1 95.12 77 GLY A C 1
ATOM 602 O O . GLY A 1 77 ? -19.547 5.504 10.664 1 95.12 77 GLY A O 1
ATOM 603 N N . THR A 1 78 ? -17.609 6.41 11.234 1 95.5 78 THR A N 1
ATOM 604 C CA . THR A 1 78 ? -18.219 7.496 11.992 1 95.5 78 THR A CA 1
ATOM 605 C C . THR A 1 78 ? -18.328 8.758 11.148 1 95.5 78 THR A C 1
ATOM 607 O O . THR A 1 78 ? -18.922 9.75 11.562 1 95.5 78 THR A O 1
ATOM 610 N N . LEU A 1 79 ? -17.719 8.734 9.977 1 97.19 79 LEU A N 1
ATOM 611 C CA . LEU A 1 79 ? -17.75 9.891 9.086 1 97.19 79 LEU A CA 1
ATOM 612 C C . LEU A 1 79 ? -19.062 9.93 8.305 1 97.19 79 LEU A C 1
ATOM 614 O O . LEU A 1 79 ? -19.625 8.883 7.957 1 97.19 79 LEU A O 1
ATOM 618 N N . PRO A 1 80 ? -19.547 11.18 8.031 1 95.25 80 PRO A N 1
ATOM 619 C CA . PRO A 1 80 ? -20.688 11.266 7.129 1 95.25 80 PRO A CA 1
ATOM 620 C C . PRO A 1 80 ? -20.406 10.641 5.762 1 95.25 80 PRO A C 1
ATOM 622 O O . PRO A 1 80 ? -19.281 10.695 5.273 1 95.25 80 PRO A O 1
ATOM 625 N N . SER A 1 81 ? -21.406 10.141 5.105 1 91.56 81 SER A N 1
ATOM 626 C CA . SER A 1 81 ? -21.25 9.43 3.838 1 91.56 81 SER A CA 1
ATOM 627 C C . SER A 1 81 ? -20.625 10.32 2.777 1 91.56 81 SER A C 1
ATOM 629 O O . SER A 1 81 ? -19.906 9.828 1.892 1 91.56 81 SER A O 1
ATOM 631 N N . ALA A 1 82 ? -20.781 11.656 2.975 1 94.12 82 ALA A N 1
ATOM 632 C CA . ALA A 1 82 ? -20.328 12.594 1.958 1 94.12 82 ALA A CA 1
ATOM 633 C C . ALA A 1 82 ? -18.891 13.031 2.227 1 94.12 82 ALA A C 1
ATOM 635 O O . ALA A 1 82 ? -18.344 13.891 1.522 1 94.12 82 ALA A O 1
ATOM 636 N N . TRP A 1 83 ? -18.219 12.32 3.178 1 95 83 TRP A N 1
ATOM 637 C CA . TRP A 1 83 ? -16.922 12.82 3.596 1 95 83 TRP A CA 1
ATOM 638 C C . TRP A 1 83 ? -15.914 12.758 2.443 1 95 83 TRP A C 1
ATOM 640 O O . TRP A 1 83 ? -14.953 13.531 2.406 1 95 83 TRP A O 1
ATOM 650 N N . ARG A 1 84 ? -16.094 11.93 1.536 1 91.75 84 ARG A N 1
ATOM 651 C CA . ARG A 1 84 ? -15.172 11.766 0.421 1 91.75 84 ARG A CA 1
ATOM 652 C C . ARG A 1 84 ? -15.266 12.945 -0.546 1 91.75 84 ARG A C 1
ATOM 654 O O . ARG A 1 84 ? -14.273 13.328 -1.165 1 91.75 84 ARG A O 1
ATOM 661 N N . THR A 1 85 ? -16.406 13.555 -0.611 1 92.12 85 THR A N 1
ATOM 662 C CA . THR A 1 85 ? -16.625 14.609 -1.594 1 92.12 85 THR A CA 1
ATOM 663 C C . THR A 1 85 ? -16.609 15.977 -0.923 1 92.12 85 THR A C 1
ATOM 665 O O . THR A 1 85 ? -16.328 16.984 -1.568 1 92.12 85 THR A O 1
ATOM 668 N N . ARG A 1 86 ? -16.922 16 0.358 1 94.94 86 ARG A N 1
ATOM 669 C CA . ARG A 1 86 ? -16.984 17.266 1.086 1 94.94 86 ARG A CA 1
ATOM 670 C C . ARG A 1 86 ? -15.672 17.531 1.828 1 94.94 86 ARG A C 1
ATOM 672 O O . ARG A 1 86 ? -15.562 17.25 3.023 1 94.94 86 ARG A O 1
ATOM 679 N N . ILE A 1 87 ? -14.852 18.172 1.242 1 95.19 87 ILE A N 1
ATOM 680 C CA . ILE A 1 87 ? -13.5 18.391 1.733 1 95.19 87 ILE A CA 1
ATOM 681 C C . ILE A 1 87 ? -13.539 19.219 3.012 1 95.19 87 ILE A C 1
ATOM 683 O O . ILE A 1 87 ? -12.719 19.031 3.912 1 95.19 87 ILE A O 1
ATOM 687 N N . GLY A 1 88 ? -14.5 20.109 3.143 1 96.44 88 GLY A N 1
ATOM 688 C CA . GLY A 1 88 ? -14.625 20.938 4.34 1 96.44 88 GLY A CA 1
ATOM 689 C C . GLY A 1 88 ? -14.773 20.125 5.609 1 96.44 88 GLY A C 1
ATOM 690 O O . GLY A 1 88 ? -14.25 20.484 6.66 1 96.44 88 GLY A O 1
ATOM 691 N N . LEU A 1 89 ? -15.461 19.016 5.52 1 96.56 89 LEU A N 1
ATOM 692 C CA . LEU A 1 89 ? -15.703 18.156 6.672 1 96.56 89 LEU A CA 1
ATOM 693 C C . LEU A 1 89 ? -14.398 17.562 7.195 1 96.56 89 LEU A C 1
ATOM 695 O O . LEU A 1 89 ? -14.109 17.656 8.391 1 96.56 89 LEU A O 1
ATOM 699 N N . THR A 1 90 ? -13.609 17.031 6.328 1 97.75 90 THR A N 1
ATOM 700 C CA . THR A 1 90 ? -12.359 16.406 6.742 1 97.75 90 THR A CA 1
ATOM 701 C C . THR A 1 90 ? -11.352 17.453 7.203 1 97.75 90 THR A C 1
ATOM 703 O O . THR A 1 90 ? -10.641 17.25 8.188 1 97.75 90 THR A O 1
ATOM 706 N N . ARG A 1 91 ? -11.344 18.609 6.543 1 98 91 ARG A N 1
ATOM 707 C CA . ARG A 1 91 ? -10.438 19.688 6.93 1 98 91 ARG A CA 1
ATOM 708 C C . ARG A 1 91 ? -10.719 20.156 8.352 1 98 91 ARG A C 1
ATOM 710 O O . ARG A 1 91 ? -9.797 20.375 9.141 1 98 91 ARG A O 1
ATOM 717 N N . GLN A 1 92 ? -12 20.234 8.633 1 97.56 92 GLN A N 1
ATOM 718 C CA . GLN A 1 92 ? -12.391 20.672 9.969 1 97.56 92 GLN A CA 1
ATOM 719 C C . GLN A 1 92 ? -11.914 19.672 11.023 1 97.56 92 GLN A C 1
ATOM 721 O O . GLN A 1 92 ? -11.453 20.062 12.094 1 97.56 92 GLN A O 1
ATOM 726 N N . ILE A 1 93 ? -12.023 18.453 10.773 1 98.06 93 ILE A N 1
ATOM 727 C CA . ILE A 1 93 ? -11.602 17.406 11.695 1 98.06 93 ILE A CA 1
ATOM 728 C C . ILE A 1 93 ? -10.102 17.5 11.945 1 98.06 93 ILE A C 1
ATOM 730 O O . ILE A 1 93 ? -9.648 17.5 13.094 1 98.06 93 ILE A O 1
ATOM 734 N N . GLY A 1 94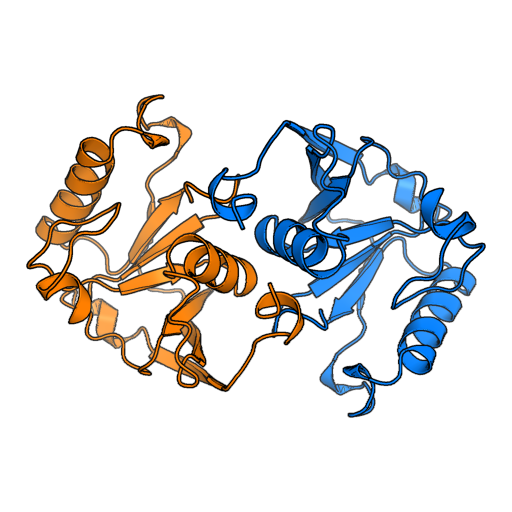 ? -9.305 17.609 10.867 1 98.5 94 GLY A N 1
ATOM 735 C CA . GLY A 1 94 ? -7.859 17.719 11.008 1 98.5 94 GLY A CA 1
ATOM 736 C C . GLY A 1 94 ? -7.434 19 11.703 1 98.5 94 GLY A C 1
ATOM 737 O O . GLY A 1 94 ? -6.539 18.984 12.555 1 98.5 94 GLY A O 1
ATOM 738 N N . ASP A 1 95 ? -8.125 20.109 11.359 1 98.62 95 ASP A N 1
ATOM 739 C CA . ASP A 1 95 ? -7.809 21.391 12.008 1 98.62 95 ASP A CA 1
ATOM 740 C C . ASP A 1 95 ? -8.078 21.312 13.508 1 98.62 95 ASP A C 1
ATOM 742 O O . ASP A 1 95 ? -7.262 21.781 14.312 1 98.62 95 ASP A O 1
ATOM 746 N N . ARG A 1 96 ? -9.172 20.75 13.836 1 98.44 96 ARG A N 1
ATOM 747 C CA . ARG A 1 96 ? -9.516 20.625 15.25 1 98.44 96 ARG A CA 1
ATOM 748 C C . ARG A 1 96 ? -8.492 19.75 15.984 1 98.44 96 ARG A C 1
ATOM 750 O O . ARG A 1 96 ? -8.109 20.062 17.109 1 98.44 96 ARG A O 1
ATOM 757 N N . TRP A 1 97 ? -8.141 18.688 15.422 1 98.75 97 TRP A N 1
ATOM 758 C CA . TRP A 1 97 ? -7.117 17.812 15.992 1 98.75 97 TRP A CA 1
ATOM 759 C C . TRP A 1 97 ? -5.816 18.578 16.219 1 98.75 97 TRP A C 1
ATOM 761 O O . TRP A 1 97 ? -5.203 18.469 17.281 1 98.75 97 TRP A O 1
ATOM 771 N N . LEU A 1 98 ? -5.355 19.344 15.172 1 98.62 98 LEU A N 1
ATOM 772 C CA . LEU A 1 98 ? -4.141 20.141 15.305 1 98.62 98 LEU A CA 1
ATOM 773 C C . LEU A 1 98 ? -4.266 21.125 16.469 1 98.62 98 LEU A C 1
ATOM 775 O O . LEU A 1 98 ? -3.324 21.297 17.25 1 98.62 98 LEU A O 1
ATOM 779 N N . ASP A 1 99 ? -5.438 21.734 16.594 1 98.19 99 ASP A N 1
ATOM 780 C CA . ASP A 1 99 ? -5.688 22.719 17.656 1 98.19 99 ASP A CA 1
ATOM 781 C C . ASP A 1 99 ? -5.605 22.062 19.031 1 98.19 99 ASP A C 1
ATOM 783 O O . ASP A 1 99 ? -5.066 22.641 19.969 1 98.19 99 ASP A O 1
ATOM 787 N N . ARG A 1 100 ? -6.113 20.891 19.156 1 97.94 100 ARG A N 1
ATOM 788 C CA . ARG A 1 100 ? -6.184 20.203 20.438 1 97.94 100 ARG A CA 1
ATOM 789 C C . ARG A 1 100 ? -4.809 19.688 20.859 1 97.94 100 ARG A C 1
ATOM 791 O O . ARG A 1 100 ? -4.531 19.547 22.047 1 97.94 100 ARG A O 1
ATOM 798 N N . ASP A 1 101 ? -3.992 19.375 19.844 1 97.81 101 ASP A N 1
ATOM 799 C CA . ASP A 1 101 ? -2.625 18.938 20.094 1 97.81 101 ASP A CA 1
ATOM 800 C C . ASP A 1 101 ? -2.596 17.75 21.047 1 97.81 101 ASP A C 1
ATOM 802 O O . ASP A 1 101 ? -1.75 17.688 21.953 1 97.81 101 ASP A O 1
ATOM 806 N N . THR A 1 102 ? -3.486 16.766 20.906 1 97.44 102 THR A N 1
ATOM 807 C CA . THR A 1 102 ? -3.672 15.672 21.844 1 97.44 102 THR A CA 1
ATOM 808 C C . THR A 1 102 ? -2.762 14.5 21.5 1 97.44 102 THR A C 1
ATOM 810 O O . THR A 1 102 ? -2.512 13.633 22.328 1 97.44 102 THR A O 1
ATOM 813 N N . SER A 1 103 ? -2.344 14.422 20.297 1 98.62 103 SER A N 1
ATOM 814 C CA . SER A 1 103 ? -1.449 13.367 19.844 1 98.62 103 SER A CA 1
ATOM 815 C C . SER A 1 103 ? -0.526 13.859 18.734 1 98.62 103 SER A C 1
ATOM 817 O O . SER A 1 103 ? -0.809 14.867 18.094 1 98.62 103 SER A O 1
ATOM 819 N N . ALA A 1 104 ? 0.537 13.141 18.531 1 98.56 104 ALA A N 1
ATOM 820 C CA . ALA A 1 104 ? 1.472 13.5 17.453 1 98.56 104 ALA A CA 1
ATOM 821 C C . ALA A 1 104 ? 0.959 13.031 16.094 1 98.56 104 ALA A C 1
ATOM 823 O O . ALA A 1 104 ? 1.299 13.609 15.07 1 98.56 104 ALA A O 1
ATOM 824 N N . LEU A 1 105 ? 0.114 11.992 16.141 1 98.88 105 LEU A N 1
ATOM 825 C CA . LEU A 1 105 ? -0.374 11.406 14.906 1 98.88 105 LEU A CA 1
ATOM 826 C C . LEU A 1 105 ? -1.894 11.289 14.922 1 98.88 105 LEU A C 1
ATOM 828 O O . LEU A 1 105 ? -2.488 11 15.961 1 98.88 105 LEU A O 1
ATOM 832 N N . LEU A 1 106 ? -2.477 11.531 13.773 1 98.88 106 LEU A N 1
ATOM 833 C CA . LEU A 1 106 ? -3.875 11.234 13.492 1 98.88 106 LEU A CA 1
ATOM 834 C C . LEU A 1 106 ? -3.998 10.258 12.328 1 98.88 106 LEU A C 1
ATOM 836 O O . LEU A 1 106 ? -3.52 10.539 11.227 1 98.88 106 LEU A O 1
ATOM 840 N N . ARG A 1 107 ? -4.516 9.117 12.57 1 98.81 107 ARG A N 1
ATOM 841 C CA . ARG A 1 107 ? -4.797 8.125 11.531 1 98.81 107 ARG A CA 1
ATOM 842 C C . ARG A 1 107 ? -6.152 8.383 10.883 1 98.81 107 ARG A C 1
ATOM 844 O O . ARG A 1 107 ? -7.164 8.508 11.578 1 98.81 107 ARG A O 1
ATOM 851 N N . VAL A 1 108 ? -6.195 8.492 9.57 1 98.75 108 VAL A N 1
ATOM 852 C CA . VAL A 1 108 ? -7.418 8.82 8.852 1 98.75 108 VAL A CA 1
ATOM 853 C C . VAL A 1 108 ? -7.59 7.875 7.66 1 98.75 108 VAL A C 1
ATOM 855 O O . VAL A 1 108 ? -6.617 7.285 7.184 1 98.75 108 VAL A O 1
ATOM 858 N N . PRO A 1 109 ? -8.828 7.695 7.191 1 97.5 109 PRO A N 1
ATOM 859 C CA . PRO A 1 109 ? -9.016 6.844 6.016 1 97.5 109 PRO A CA 1
ATOM 860 C C . PRO A 1 109 ? -8.508 7.492 4.73 1 97.5 109 PRO A C 1
ATOM 862 O O . PRO A 1 109 ? -8.594 8.711 4.574 1 97.5 109 PRO A O 1
ATOM 865 N N . SER A 1 110 ? -7.969 6.672 3.816 1 95.25 110 SER A N 1
ATOM 866 C CA . SER A 1 110 ? -7.621 7.137 2.479 1 95.25 110 SER A CA 1
ATOM 867 C C . SER A 1 110 ? -8.859 7.32 1.612 1 95.25 110 SER A C 1
ATOM 869 O O . SER A 1 110 ? -9.75 6.469 1.606 1 95.25 110 SER A O 1
ATOM 871 N N . VAL A 1 111 ? -8.898 8.398 0.957 1 91.19 111 VAL A N 1
ATOM 872 C CA . VAL A 1 111 ? -9.992 8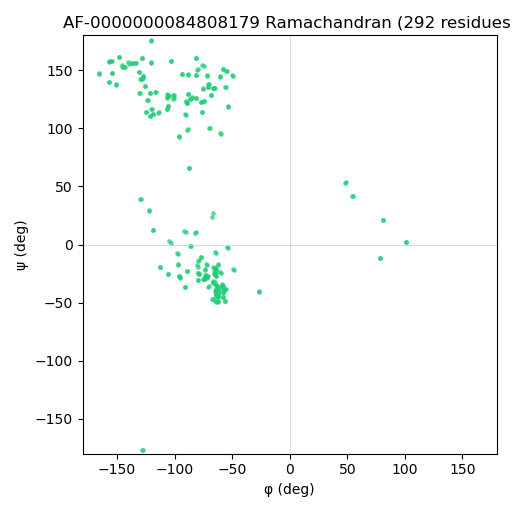.617 0.018 1 91.19 111 VAL A CA 1
ATOM 873 C C . VAL A 1 111 ? -9.773 7.773 -1.235 1 91.19 111 VAL A C 1
ATOM 875 O O . VAL A 1 111 ? -10.742 7.34 -1.872 1 91.19 111 VAL A O 1
ATOM 878 N N . ILE A 1 112 ? -8.539 7.504 -1.583 1 89.06 112 ILE A N 1
ATOM 879 C CA . ILE A 1 112 ? -8.156 6.949 -2.877 1 89.06 112 ILE A CA 1
ATOM 880 C C . ILE A 1 112 ? -8.148 5.422 -2.801 1 89.06 112 ILE A C 1
ATOM 882 O O . ILE A 1 112 ? -8.523 4.742 -3.758 1 89.06 112 ILE A O 1
ATOM 886 N N . VAL A 1 113 ? -7.734 4.906 -1.69 1 92.25 113 VAL A N 1
ATOM 887 C CA . VAL A 1 113 ? -7.5 3.471 -1.571 1 92.25 113 VAL A CA 1
ATOM 888 C C . VAL A 1 113 ? -8.375 2.896 -0.457 1 92.25 113 VAL A C 1
ATOM 890 O O . VAL A 1 113 ? -8.094 3.102 0.727 1 92.25 113 VAL A O 1
ATOM 893 N N . PRO A 1 114 ? -9.352 2.113 -0.812 1 92.88 114 PRO A N 1
ATOM 894 C CA . PRO A 1 114 ? -10.18 1.476 0.219 1 92.88 114 PRO A CA 1
ATOM 895 C C . PRO A 1 114 ? -9.352 0.663 1.214 1 92.88 114 PRO A C 1
ATOM 897 O O . PRO A 1 114 ? -8.406 -0.028 0.82 1 92.88 114 PRO A O 1
ATOM 900 N N . HIS A 1 115 ? -9.664 0.826 2.516 1 95 115 HIS A N 1
ATOM 901 C CA . HIS A 1 115 ? -9.07 0.068 3.613 1 95 115 HIS A CA 1
ATOM 902 C C . HIS A 1 115 ? -7.684 0.59 3.961 1 95 115 HIS A C 1
ATOM 904 O O . HIS A 1 115 ? -7.105 0.199 4.977 1 95 115 HIS A O 1
ATOM 910 N N . ALA A 1 116 ? -7.105 1.434 3.15 1 96.5 116 ALA A N 1
ATOM 911 C CA . ALA A 1 116 ? -5.82 2.053 3.467 1 96.5 116 ALA A CA 1
ATOM 912 C C . ALA A 1 116 ? -6.004 3.242 4.406 1 96.5 116 ALA A C 1
ATOM 914 O O . ALA A 1 116 ? -7.117 3.744 4.574 1 96.5 116 ALA A O 1
ATOM 915 N N . ARG A 1 117 ? -4.938 3.574 5.035 1 97.94 117 ARG A N 1
ATOM 916 C CA . ARG A 1 117 ? -4.949 4.695 5.965 1 97.94 117 ARG A CA 1
ATOM 917 C C . ARG A 1 117 ? -3.838 5.691 5.641 1 97.94 117 ARG A C 1
ATOM 919 O O . ARG A 1 117 ? -2.76 5.297 5.191 1 97.94 117 ARG A O 1
ATOM 926 N N . ASN A 1 118 ? -4.148 6.91 5.855 1 98.12 118 ASN A N 1
ATOM 927 C CA . ASN A 1 118 ? -3.146 7.965 5.949 1 98.12 118 ASN A CA 1
ATOM 928 C C . ASN A 1 118 ? -2.896 8.375 7.398 1 98.12 118 ASN A C 1
ATOM 930 O O . ASN A 1 118 ? -3.729 8.125 8.273 1 98.12 118 ASN A O 1
ATOM 934 N N . TYR A 1 119 ? -1.799 8.914 7.582 1 98.75 119 TYR A N 1
ATOM 935 C CA . TYR A 1 119 ? -1.433 9.469 8.883 1 98.75 119 TYR A CA 1
ATOM 936 C C . TYR A 1 119 ? -1.006 10.922 8.75 1 98.75 119 TYR A C 1
ATOM 938 O O . TYR A 1 119 ? -0.29 11.289 7.816 1 98.75 119 TYR A O 1
ATOM 946 N N . LEU A 1 120 ? -1.467 11.688 9.633 1 98.81 120 LEU A N 1
ATOM 947 C CA . LEU A 1 120 ? -1.061 13.086 9.75 1 98.81 120 LEU A CA 1
ATOM 948 C C . LEU A 1 120 ? -0.152 13.297 10.953 1 98.81 120 LEU A C 1
ATOM 950 O O . LEU A 1 120 ? -0.502 12.914 12.07 1 98.81 120 LEU A O 1
ATOM 954 N N . LEU A 1 121 ? 0.946 13.844 10.75 1 98.81 121 LEU A N 1
ATOM 955 C CA . LEU A 1 121 ? 1.872 14.18 11.828 1 98.81 121 LEU A CA 1
ATOM 956 C C . LEU A 1 121 ? 1.781 15.664 12.172 1 98.81 121 LEU A C 1
ATOM 958 O O . LEU A 1 121 ? 1.835 16.516 11.289 1 98.81 121 LEU A O 1
ATOM 962 N N . ASN A 1 122 ? 1.567 15.953 13.375 1 98.75 122 ASN A N 1
ATOM 963 C CA . ASN A 1 122 ? 1.638 17.297 13.922 1 98.75 122 ASN A CA 1
ATOM 964 C C . ASN A 1 122 ? 3.045 17.641 14.406 1 98.75 122 ASN A C 1
ATOM 966 O O . ASN A 1 122 ? 3.42 17.297 15.523 1 98.75 122 ASN A O 1
ATOM 970 N N . PRO A 1 123 ? 3.795 18.359 13.586 1 98 123 PRO A N 1
ATOM 971 C CA . PRO A 1 123 ? 5.188 18.609 13.961 1 98 123 PRO A CA 1
ATOM 972 C C . PRO A 1 123 ? 5.324 19.438 15.234 1 98 123 PRO A C 1
ATOM 974 O O . PRO A 1 123 ? 6.375 19.422 15.883 1 98 123 PRO A O 1
ATOM 977 N N . ALA A 1 124 ? 4.355 20.141 15.586 1 97.06 124 ALA A N 1
ATOM 978 C CA . ALA A 1 124 ? 4.402 21.016 16.75 1 97.06 124 ALA A CA 1
ATOM 979 C C . ALA A 1 124 ? 4.219 20.219 18.047 1 97.06 124 ALA A C 1
ATOM 981 O O . ALA A 1 124 ? 4.547 20.688 19.125 1 97.06 124 ALA A O 1
ATOM 982 N N . HIS A 1 125 ? 3.574 19.078 18 1 98.19 125 HIS A N 1
ATOM 983 C CA . HIS A 1 125 ? 3.375 18.25 19.188 1 98.19 125 HIS A CA 1
ATOM 984 C C . HIS A 1 125 ? 4.707 17.812 19.781 1 98.19 125 HIS A C 1
ATOM 986 O O . HIS A 1 125 ? 5.641 17.469 19.047 1 98.19 125 HIS A O 1
ATOM 992 N N . HIS A 1 126 ? 4.867 17.703 20.969 1 97.38 126 HIS A N 1
ATOM 993 C CA . HIS A 1 126 ? 6.137 17.438 21.641 1 97.38 126 HIS A CA 1
ATOM 994 C C . HIS A 1 126 ? 6.66 16.047 21.312 1 97.38 126 HIS A C 1
ATOM 996 O O . HIS A 1 126 ? 7.875 15.836 21.219 1 97.38 126 HIS A O 1
ATOM 1002 N N . ASP A 1 127 ? 5.75 15.102 21.094 1 98 127 ASP A N 1
ATOM 1003 C CA . ASP A 1 127 ? 6.168 13.727 20.812 1 98 127 ASP A CA 1
ATOM 1004 C C . ASP A 1 127 ? 6.645 13.586 19.375 1 98 127 ASP A C 1
ATOM 1006 O O . ASP A 1 127 ? 7.227 12.562 19 1 98 127 ASP A O 1
ATOM 1010 N N . ALA A 1 128 ? 6.406 14.602 18.578 1 97.94 128 ALA A N 1
ATOM 1011 C CA . ALA A 1 128 ? 6.723 14.516 17.156 1 97.94 128 ALA A CA 1
ATOM 1012 C C . ALA A 1 128 ? 8.227 14.352 16.938 1 97.94 128 ALA A C 1
ATOM 1014 O O . ALA A 1 128 ? 8.656 13.789 15.93 1 97.94 128 ALA A O 1
ATOM 1015 N N . SER A 1 129 ? 8.992 14.836 17.859 1 96.62 129 SER A N 1
ATOM 1016 C CA . SER A 1 129 ? 10.445 14.797 17.719 1 96.62 129 SER A CA 1
ATOM 1017 C C . SER A 1 129 ? 10.961 13.359 17.719 1 96.62 129 SER A C 1
ATOM 1019 O O . SER A 1 129 ? 12.078 13.094 17.281 1 96.62 129 SER A O 1
ATOM 1021 N N . ALA A 1 130 ? 10.211 12.43 18.219 1 97.88 130 ALA A N 1
ATOM 1022 C CA . ALA A 1 130 ? 10.609 11.023 18.281 1 97.88 130 ALA A CA 1
ATOM 1023 C C . ALA A 1 130 ? 10.383 10.336 16.938 1 97.88 130 ALA A C 1
ATOM 1025 O O . ALA A 1 130 ? 10.891 9.234 16.703 1 97.88 130 ALA A O 1
ATOM 1026 N N . VAL A 1 131 ? 9.578 10.922 16.078 1 98.44 131 VAL A N 1
ATOM 1027 C CA . VAL A 1 131 ? 9.336 10.414 14.734 1 98.44 131 VAL A CA 1
ATOM 1028 C C . VAL A 1 131 ? 10.461 10.852 13.805 1 98.44 131 VAL A C 1
ATOM 1030 O O . VAL A 1 131 ? 10.766 12.047 13.711 1 98.44 131 VAL A O 1
ATOM 1033 N N . THR A 1 132 ? 11.109 9.891 13.086 1 98.25 132 THR A N 1
ATOM 1034 C CA . THR A 1 132 ? 12.305 10.25 12.328 1 98.25 132 THR A CA 1
ATOM 1035 C C . THR A 1 132 ? 12.289 9.594 10.953 1 98.25 132 THR A C 1
ATOM 1037 O O . THR A 1 132 ? 11.625 8.578 10.75 1 98.25 132 THR A O 1
ATOM 1040 N N . VAL A 1 133 ? 13.008 10.188 10.039 1 98.19 133 VAL A N 1
ATOM 1041 C CA . VAL A 1 133 ? 13.266 9.57 8.742 1 98.19 133 VAL A CA 1
ATOM 1042 C C . VAL A 1 133 ? 14.328 8.477 8.898 1 98.19 133 VAL A C 1
ATOM 1044 O O . VAL A 1 133 ? 15.492 8.766 9.148 1 98.19 133 VAL A O 1
ATOM 1047 N N . ALA A 1 134 ? 13.938 7.305 8.68 1 98.06 134 ALA A N 1
ATOM 1048 C CA . ALA A 1 134 ? 14.828 6.172 8.93 1 98.06 134 ALA A CA 1
ATOM 1049 C C . ALA A 1 134 ? 15.539 5.746 7.656 1 98.06 134 ALA A C 1
ATOM 1051 O O . ALA A 1 134 ? 16.594 5.094 7.711 1 98.06 134 ALA A O 1
ATOM 1052 N N . GLU A 1 135 ? 15 5.957 6.516 1 97.25 135 GLU A N 1
ATOM 1053 C CA . GLU A 1 135 ? 15.57 5.586 5.227 1 97.25 135 GLU A CA 1
ATOM 1054 C C . GLU A 1 135 ? 15.117 6.539 4.125 1 97.25 135 GLU A C 1
ATOM 1056 O O . GLU A 1 135 ? 13.961 6.973 4.109 1 97.25 135 GLU A O 1
ATOM 1061 N N . ILE A 1 136 ? 15.969 6.926 3.293 1 96.19 136 ILE A N 1
ATOM 1062 C CA . ILE A 1 136 ? 15.703 7.727 2.104 1 96.19 136 ILE A CA 1
ATOM 1063 C C . ILE A 1 136 ? 15.984 6.898 0.851 1 96.19 136 ILE A C 1
ATOM 1065 O O . ILE A 1 136 ? 17.109 6.457 0.635 1 96.19 136 ILE A O 1
ATOM 1069 N N . ILE A 1 137 ? 14.969 6.629 0.138 1 93.19 137 ILE A N 1
ATOM 1070 C CA . ILE A 1 137 ? 15.117 5.867 -1.097 1 93.19 137 ILE A CA 1
ATOM 1071 C C . ILE A 1 137 ? 14.945 6.789 -2.299 1 93.19 137 ILE A C 1
ATOM 1073 O O . ILE A 1 137 ? 13.844 7.285 -2.555 1 93.19 137 ILE A O 1
ATOM 1077 N N . LYS A 1 138 ? 16 6.922 -3.084 1 85.56 138 LYS A N 1
ATOM 1078 C CA . LYS A 1 138 ? 16 7.824 -4.234 1 85.56 138 LYS A CA 1
ATOM 1079 C C . LYS A 1 138 ? 15.484 7.113 -5.484 1 85.56 138 LYS A C 1
ATOM 1081 O O . LYS A 1 138 ? 15.766 5.934 -5.695 1 85.56 138 LYS A O 1
ATOM 1086 N N . ALA A 1 139 ? 14.727 7.934 -6.426 1 63.47 139 ALA A N 1
ATOM 1087 C CA . ALA A 1 139 ? 14.25 7.508 -7.738 1 63.47 139 ALA A CA 1
ATOM 1088 C C . ALA A 1 139 ? 13.531 6.164 -7.648 1 63.47 139 ALA A C 1
ATOM 1090 O O . ALA A 1 139 ? 13.859 5.223 -8.367 1 63.47 139 ALA A O 1
ATOM 1091 N N . PRO A 1 140 ? 12.609 6.082 -6.824 1 60.38 140 PRO A N 1
ATOM 1092 C CA . PRO A 1 140 ? 12.086 4.762 -6.457 1 60.38 140 PRO A CA 1
ATOM 1093 C C . PRO A 1 140 ? 11.062 4.234 -7.461 1 60.38 140 PRO A C 1
ATOM 1095 O O . PRO A 1 140 ? 10.555 3.121 -7.301 1 60.38 140 PRO A O 1
ATOM 1098 N N . PHE A 1 141 ? 10.984 5.008 -8.641 1 70.94 141 PHE A N 1
ATOM 1099 C CA . PHE A 1 141 ? 9.75 4.723 -9.367 1 70.94 141 PHE A CA 1
ATOM 1100 C C . PHE A 1 141 ? 10.031 3.871 -10.602 1 70.94 141 PHE A C 1
ATOM 1102 O O . PHE A 1 141 ? 10.992 4.121 -11.32 1 70.94 141 PHE A O 1
ATOM 1109 N N . ASP A 1 142 ? 9.289 2.852 -10.609 1 72.06 142 ASP A N 1
ATOM 1110 C CA . ASP A 1 142 ? 9.289 2.068 -11.844 1 72.06 142 ASP A CA 1
ATOM 1111 C C . ASP A 1 142 ? 8.977 2.945 -13.055 1 72.06 142 ASP A C 1
ATOM 1113 O O . ASP A 1 142 ? 7.965 3.656 -13.062 1 72.06 142 ASP A O 1
ATOM 1117 N N . PRO A 1 143 ? 9.938 2.994 -13.984 1 71.12 143 PRO A N 1
ATOM 1118 C CA . PRO A 1 143 ? 9.734 3.867 -15.141 1 71.12 143 PRO A CA 1
ATOM 1119 C C . PRO A 1 143 ? 8.367 3.666 -15.797 1 71.12 143 PRO A C 1
ATOM 1121 O O . PRO A 1 143 ? 7.852 4.574 -16.453 1 71.12 143 PRO A O 1
ATOM 1124 N N . ARG A 1 144 ? 7.777 2.637 -15.617 1 69.56 144 ARG A N 1
ATOM 1125 C CA . ARG A 1 144 ? 6.492 2.32 -16.234 1 69.56 144 ARG A CA 1
ATOM 1126 C C . ARG A 1 144 ? 5.367 3.123 -15.586 1 69.56 144 ARG A C 1
ATOM 1128 O O . ARG A 1 144 ? 4.289 3.27 -16.172 1 69.56 144 ARG A O 1
ATOM 1135 N N . LEU A 1 145 ? 5.648 3.479 -14.305 1 69.75 145 LEU A N 1
ATOM 1136 C CA . LEU A 1 145 ? 4.648 4.281 -13.609 1 69.75 145 LEU A CA 1
ATOM 1137 C C . LEU A 1 145 ? 4.605 5.699 -14.164 1 69.75 145 LEU A C 1
ATOM 1139 O O . LEU A 1 145 ? 3.582 6.379 -14.062 1 69.75 145 LEU A O 1
ATOM 1143 N N . LEU A 1 146 ? 5.816 6.098 -14.719 1 62.12 146 LEU A N 1
ATOM 1144 C CA . LEU A 1 146 ? 5.918 7.473 -15.195 1 62.12 146 LEU A CA 1
ATOM 1145 C C . LEU A 1 146 ? 5.637 7.551 -16.688 1 62.12 146 LEU A C 1
ATOM 1147 O O . LEU A 1 146 ? 5.41 8.633 -17.234 1 62.12 146 LEU A O 1
ATOM 1151 N N . ALA A 1 147 ? 5.938 6.445 -17.406 1 53.03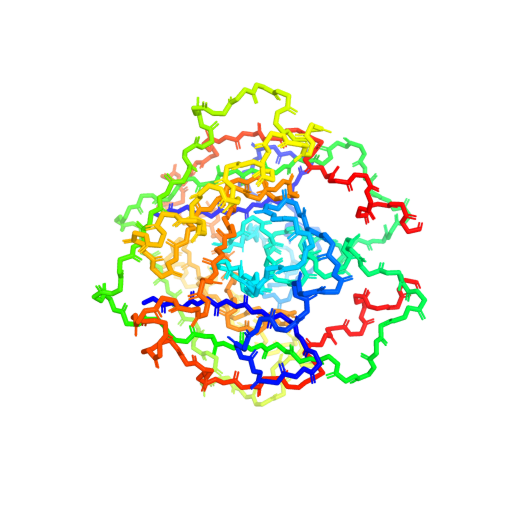 147 ALA A N 1
ATOM 1152 C CA . ALA A 1 147 ? 5.828 6.496 -18.859 1 53.03 147 ALA A CA 1
ATOM 1153 C C . ALA A 1 147 ? 4.375 6.66 -19.297 1 53.03 147 ALA A C 1
ATOM 1155 O O . ALA A 1 147 ? 4.082 6.715 -20.5 1 53.03 147 ALA A O 1
ATOM 1156 N N . THR A 1 148 ? 3.498 7.281 -18.438 1 42.34 148 THR A N 1
ATOM 1157 C CA . THR A 1 148 ? 2.246 7.535 -19.141 1 42.34 148 THR A CA 1
ATOM 1158 C C . THR A 1 148 ? 2.469 8.477 -20.328 1 42.34 148 THR A C 1
ATOM 1160 O O . THR A 1 148 ? 3.188 9.477 -20.203 1 42.34 148 THR A O 1
ATOM 1163 N N . MET B 1 1 ? -4.352 -13.164 8.406 1 96.31 1 MET B N 1
ATOM 1164 C CA . MET B 1 1 ? -3.953 -11.898 7.797 1 96.31 1 MET B CA 1
ATOM 1165 C C . MET B 1 1 ? -4.832 -11.578 6.594 1 96.31 1 MET B C 1
ATOM 1167 O O . MET B 1 1 ? -5.625 -12.414 6.156 1 96.31 1 MET B O 1
ATOM 1171 N N . GLU B 1 2 ? -4.707 -10.312 6.004 1 98 2 GLU B N 1
ATOM 1172 C CA . GLU B 1 2 ? -5.465 -9.859 4.84 1 98 2 GLU B CA 1
ATOM 1173 C C . GLU B 1 2 ? -4.543 -9.57 3.66 1 98 2 GLU B C 1
ATOM 1175 O O . GLU B 1 2 ? -3.506 -8.914 3.822 1 98 2 GLU B O 1
ATOM 1180 N N . LEU B 1 3 ? -4.926 -10.109 2.555 1 98.62 3 LEU B N 1
ATOM 1181 C CA . LEU B 1 3 ? -4.25 -9.828 1.292 1 98.62 3 LEU B CA 1
ATOM 1182 C C . LEU B 1 3 ? -5.223 -9.227 0.281 1 98.62 3 LEU B C 1
ATOM 1184 O O . LEU B 1 3 ? -6.418 -9.117 0.553 1 98.62 3 LEU B O 1
ATOM 1188 N N . TRP B 1 4 ? -4.66 -8.844 -0.864 1 98.12 4 TRP B N 1
ATOM 1189 C CA . TRP B 1 4 ? -5.473 -8.062 -1.788 1 98.12 4 TRP B CA 1
ATOM 1190 C C . TRP B 1 4 ? -5.168 -8.438 -3.234 1 98.12 4 TRP B C 1
ATOM 1192 O O . TRP B 1 4 ? -4.043 -8.828 -3.557 1 98.12 4 TRP B O 1
ATOM 1202 N N . ARG B 1 5 ? -6.137 -8.25 -4.055 1 95.5 5 ARG B N 1
ATOM 1203 C CA . ARG B 1 5 ? -5.996 -8.539 -5.477 1 95.5 5 ARG B CA 1
ATOM 1204 C C . ARG B 1 5 ? -7.008 -7.746 -6.301 1 95.5 5 ARG B C 1
ATOM 1206 O O . ARG B 1 5 ? -8.148 -7.547 -5.867 1 95.5 5 ARG B O 1
ATOM 1213 N N . ILE B 1 6 ? -6.559 -7.27 -7.391 1 92.88 6 ILE B N 1
ATOM 1214 C CA . ILE B 1 6 ? -7.48 -6.711 -8.375 1 92.88 6 ILE B CA 1
ATOM 1215 C C . ILE B 1 6 ? -7.719 -7.723 -9.492 1 92.88 6 ILE B C 1
ATOM 1217 O O . ILE B 1 6 ? -6.766 -8.281 -10.047 1 92.88 6 ILE B O 1
ATOM 1221 N N . SER B 1 7 ? -8.906 -7.973 -9.773 1 90.31 7 SER B N 1
ATOM 1222 C CA . SER B 1 7 ? -9.25 -8.977 -10.773 1 90.31 7 SER B CA 1
ATOM 1223 C C . SER B 1 7 ? -10.641 -8.727 -11.344 1 90.31 7 SER B C 1
ATOM 1225 O O . SER B 1 7 ? -11.469 -8.078 -10.711 1 90.31 7 SER B O 1
ATOM 1227 N N . ASN B 1 8 ? -10.891 -9.258 -12.562 1 87.75 8 ASN B N 1
ATOM 1228 C CA . ASN B 1 8 ? -12.227 -9.234 -13.164 1 87.75 8 ASN B CA 1
ATOM 1229 C C . ASN B 1 8 ? -13.156 -10.234 -12.492 1 87.75 8 ASN B C 1
ATOM 1231 O O . ASN B 1 8 ? -14.383 -10.117 -12.602 1 87.75 8 ASN B O 1
ATOM 1235 N N . TYR B 1 9 ? -12.539 -11.18 -11.883 1 88.81 9 TYR B N 1
ATOM 1236 C CA . TYR B 1 9 ? -13.336 -12.258 -11.305 1 88.81 9 TYR B CA 1
ATOM 1237 C C . TYR B 1 9 ? -12.984 -12.469 -9.836 1 88.81 9 TYR B C 1
ATOM 1239 O O . TYR B 1 9 ? -11.812 -12.375 -9.453 1 88.81 9 TYR B O 1
ATOM 1247 N N . ALA B 1 10 ? -14.023 -12.789 -9.047 1 91.56 10 ALA B N 1
ATOM 1248 C CA . ALA B 1 10 ? -13.812 -13.094 -7.633 1 91.56 10 ALA B CA 1
ATOM 1249 C C . ALA B 1 10 ? -13.5 -14.578 -7.43 1 91.56 10 ALA B C 1
ATOM 1251 O O . ALA B 1 10 ? -14.266 -15.297 -6.785 1 91.56 10 ALA B O 1
ATOM 1252 N N . ASP B 1 11 ? -12.43 -14.961 -7.914 1 92 11 ASP B N 1
ATOM 1253 C CA . ASP B 1 11 ? -12.055 -16.359 -7.738 1 92 11 ASP B CA 1
ATOM 1254 C C . ASP B 1 11 ? -10.555 -16.5 -7.469 1 92 11 ASP B C 1
ATOM 1256 O O . ASP B 1 11 ? -9.773 -15.625 -7.844 1 92 11 ASP B O 1
ATOM 1260 N N . LEU B 1 12 ? -10.188 -17.625 -6.836 1 97.38 12 LEU B N 1
ATOM 1261 C CA . LEU B 1 12 ? -8.805 -17.906 -6.461 1 97.38 12 LEU B CA 1
ATOM 1262 C C . LEU B 1 12 ? -8.336 -19.219 -7.078 1 97.38 12 LEU B C 1
ATOM 1264 O O . LEU B 1 12 ? -7.508 -19.922 -6.496 1 97.38 12 LEU B O 1
ATOM 1268 N N . SER B 1 13 ? -8.922 -19.562 -8.273 1 96 13 SER B N 1
ATOM 1269 C CA . SER B 1 13 ? -8.586 -20.828 -8.914 1 96 13 SER B CA 1
ATOM 1270 C C . SER B 1 13 ? -7.195 -20.797 -9.539 1 96 13 SER B C 1
ATOM 1272 O O . SER B 1 13 ? -6.559 -21.828 -9.727 1 96 13 SER B O 1
ATOM 1274 N N . GLY B 1 14 ? -6.758 -19.594 -9.945 1 96.69 14 GLY B N 1
ATOM 1275 C CA . GLY B 1 14 ? -5.43 -19.422 -10.516 1 96.69 14 GLY B CA 1
ATOM 1276 C C . GLY B 1 14 ? -5.348 -19.812 -11.977 1 96.69 14 GLY B C 1
ATOM 1277 O O . GLY B 1 14 ? -4.262 -20.109 -12.484 1 96.69 14 GLY B O 1
ATOM 1278 N N . ILE B 1 15 ? -6.492 -19.828 -12.648 1 95.06 15 ILE B N 1
ATOM 1279 C CA . ILE B 1 15 ? -6.574 -20.312 -14.016 1 95.06 15 ILE B CA 1
ATOM 1280 C C . ILE B 1 15 ? -5.773 -19.406 -14.945 1 95.06 15 ILE B C 1
ATOM 1282 O O . ILE B 1 15 ? -5.266 -19.844 -15.977 1 95.06 15 ILE B O 1
ATOM 1286 N N . GLY B 1 16 ? -5.594 -18.172 -14.578 1 92.5 16 GLY B N 1
ATOM 1287 C CA . GLY B 1 16 ? -4.801 -17.25 -15.391 1 92.5 16 GLY B CA 1
ATOM 1288 C C . GLY B 1 16 ? -3.373 -17.734 -15.586 1 92.5 16 GLY B C 1
ATOM 1289 O O . GLY B 1 16 ? -2.781 -17.5 -16.641 1 92.5 16 GLY B O 1
ATOM 1290 N N . GLY B 1 17 ? -2.801 -18.406 -14.578 1 94.88 17 GLY B N 1
ATOM 1291 C CA . GLY B 1 17 ? -1.43 -18.875 -14.648 1 94.88 17 GLY B CA 1
ATOM 1292 C C . GLY B 1 17 ? -1.23 -19.953 -15.695 1 94.88 17 GLY B C 1
ATOM 1293 O O . GLY B 1 17 ? -0.104 -20.203 -16.125 1 94.88 17 GLY B O 1
ATOM 1294 N N . LEU B 1 18 ? -2.381 -20.609 -16.109 1 96.06 18 LEU B N 1
ATOM 1295 C CA . LEU B 1 18 ? -2.293 -21.625 -17.156 1 96.06 18 LEU B CA 1
ATOM 1296 C C . LEU B 1 18 ? -2.049 -20.984 -18.516 1 96.06 18 LEU B C 1
ATOM 1298 O O . LEU B 1 18 ? -1.531 -21.625 -19.422 1 96.06 18 LEU B O 1
ATOM 1302 N N . ARG B 1 19 ? -2.303 -19.672 -18.625 1 94.75 19 ARG B N 1
ATOM 1303 C CA . ARG B 1 19 ? -2.369 -19.031 -19.938 1 94.75 19 ARG B CA 1
ATOM 1304 C C . ARG B 1 19 ? -1.212 -18.062 -20.125 1 94.75 19 ARG B C 1
ATOM 1306 O O . ARG B 1 19 ? -0.902 -17.672 -21.25 1 94.75 19 ARG B O 1
ATOM 1313 N N . ALA B 1 20 ? -0.608 -17.641 -19.094 1 94.19 20 ALA B N 1
ATOM 1314 C CA . ALA B 1 20 ? 0.426 -16.625 -19.219 1 94.19 20 ALA B CA 1
ATOM 1315 C C . ALA B 1 20 ? 1.535 -16.828 -18.203 1 94.19 20 ALA B C 1
ATOM 1317 O O . ALA B 1 20 ? 1.297 -17.359 -17.125 1 94.19 20 ALA B O 1
ATOM 1318 N N . ASN B 1 21 ? 2.746 -16.312 -18.578 1 95.81 21 ASN B N 1
ATOM 1319 C CA . ASN B 1 21 ? 3.855 -16.234 -17.625 1 95.81 21 ASN B CA 1
ATOM 1320 C C . ASN B 1 21 ? 3.668 -15.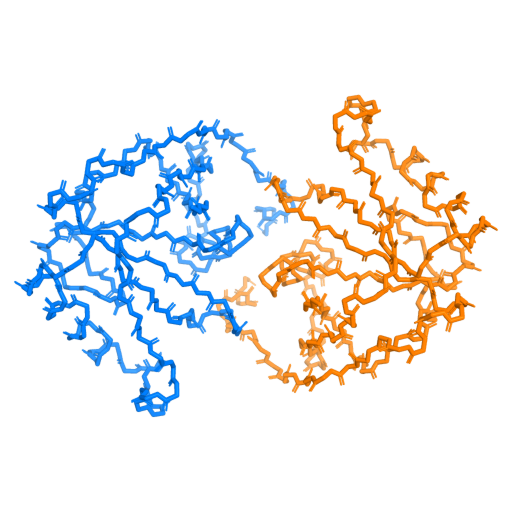086 -16.641 1 95.81 21 ASN B C 1
ATOM 1322 O O . ASN B 1 21 ? 2.926 -14.141 -16.906 1 95.81 21 ASN B O 1
ATOM 1326 N N . GLY B 1 22 ? 4.266 -15.234 -15.508 1 94.75 22 GLY B N 1
ATOM 1327 C CA . GLY B 1 22 ? 4.414 -14.141 -14.562 1 94.75 22 GLY B CA 1
ATOM 1328 C C . GLY B 1 22 ? 5.848 -13.953 -14.094 1 94.75 22 GLY B C 1
ATOM 1329 O O . GLY B 1 22 ? 6.758 -14.641 -14.562 1 94.75 22 GLY B O 1
ATOM 1330 N N . ARG B 1 23 ? 6.008 -13.047 -13.219 1 95 23 ARG B N 1
ATOM 1331 C CA . ARG B 1 23 ? 7.324 -12.789 -12.648 1 95 23 ARG B CA 1
ATOM 1332 C C . ARG B 1 23 ? 7.836 -14 -11.875 1 95 23 ARG B C 1
ATOM 1334 O O . ARG B 1 23 ? 9.016 -14.336 -11.953 1 95 23 ARG B O 1
ATOM 1341 N N . TRP B 1 24 ? 6.887 -14.719 -11.195 1 97.88 24 TRP B N 1
ATOM 1342 C CA . TRP B 1 24 ? 7.312 -15.742 -10.242 1 97.88 24 TRP B CA 1
ATOM 1343 C C . TRP B 1 24 ? 6.801 -17.125 -10.664 1 97.88 24 TRP B C 1
ATOM 1345 O O . TRP B 1 24 ? 6.734 -18.031 -9.844 1 97.88 24 TRP B O 1
ATOM 1355 N N . HIS B 1 25 ? 6.312 -17.25 -11.859 1 98.44 25 HIS B N 1
ATOM 1356 C CA . HIS B 1 25 ? 5.902 -18.578 -12.305 1 98.44 25 HIS B CA 1
ATOM 1357 C C . HIS B 1 25 ? 5.953 -18.688 -13.828 1 98.44 25 HIS B C 1
ATOM 1359 O O . HIS B 1 25 ? 5.902 -17.672 -14.531 1 98.44 25 HIS B O 1
ATOM 1365 N N . SER B 1 26 ? 6.043 -19.875 -14.352 1 98.12 26 SER B N 1
ATOM 1366 C CA . SER B 1 26 ? 5.934 -20.172 -15.773 1 98.12 26 SER B CA 1
ATOM 1367 C C . SER B 1 26 ? 4.504 -20.531 -16.156 1 98.12 26 SER B C 1
ATOM 1369 O O . SER B 1 26 ? 3.787 -21.172 -15.375 1 98.12 26 SER B O 1
ATOM 1371 N N . GLN B 1 27 ? 4.25 -20.141 -17.328 1 97.56 27 GLN B N 1
ATOM 1372 C CA . GLN B 1 27 ? 2.947 -20.5 -17.875 1 97.56 27 GLN B CA 1
ATOM 1373 C C . GLN B 1 27 ? 2.662 -21.984 -17.703 1 97.56 27 GLN B C 1
ATOM 1375 O O . GLN B 1 27 ? 3.557 -22.812 -17.875 1 97.56 27 GLN B O 1
ATOM 1380 N N . GLY B 1 28 ? 1.345 -22.312 -17.484 1 97.69 28 GLY B N 1
ATOM 1381 C CA . GLY B 1 28 ? 0.932 -23.703 -17.359 1 97.69 28 GLY B CA 1
ATOM 1382 C C . GLY B 1 28 ? 0.728 -24.125 -15.914 1 97.69 28 GLY B C 1
ATOM 1383 O O . GLY B 1 28 ? 0.428 -25.297 -15.648 1 97.69 28 GLY B O 1
ATOM 1384 N N . ARG B 1 29 ? 0.889 -23.234 -15.016 1 96.81 29 ARG B N 1
ATOM 1385 C CA . ARG B 1 29 ? 0.728 -23.5 -13.594 1 96.81 29 ARG B CA 1
ATOM 1386 C C . ARG B 1 29 ? -0.349 -22.609 -12.977 1 96.81 29 ARG B C 1
ATOM 1388 O O . ARG B 1 29 ? -0.34 -21.391 -13.18 1 96.81 29 ARG B O 1
ATOM 1395 N N . ARG B 1 30 ? -1.281 -23.219 -12.234 1 97.56 30 ARG B N 1
ATOM 1396 C CA . ARG B 1 30 ? -2.244 -22.406 -11.5 1 97.56 30 ARG B CA 1
ATOM 1397 C C . ARG B 1 30 ? -1.558 -21.609 -10.391 1 97.56 30 ARG B C 1
ATOM 1399 O O . ARG B 1 30 ? -0.721 -22.141 -9.664 1 97.56 30 ARG B O 1
ATOM 1406 N N . ILE B 1 31 ? -1.897 -20.391 -10.297 1 98.5 31 ILE B N 1
ATOM 1407 C CA . ILE B 1 31 ? -1.287 -19.516 -9.289 1 98.5 31 ILE B CA 1
ATOM 1408 C C . ILE B 1 31 ? -2.109 -18.234 -9.148 1 98.5 31 ILE B C 1
ATOM 1410 O O . ILE B 1 31 ? -2.711 -17.766 -10.117 1 98.5 31 ILE B O 1
ATOM 1414 N N . VAL B 1 32 ? -2.178 -17.672 -8.008 1 98.06 32 VAL B N 1
ATOM 1415 C CA . VAL B 1 32 ? -2.852 -16.391 -7.777 1 98.06 32 VAL B CA 1
ATOM 1416 C C . VAL B 1 32 ? -1.872 -15.391 -7.16 1 98.06 32 VAL B C 1
ATOM 1418 O O . VAL B 1 32 ? -1.232 -15.688 -6.148 1 98.06 32 VAL B O 1
ATOM 1421 N N . TYR B 1 33 ? -1.733 -14.258 -7.809 1 97.5 33 TYR B N 1
ATOM 1422 C CA . TYR B 1 33 ? -0.917 -13.18 -7.273 1 97.5 33 TYR B CA 1
ATOM 1423 C C . TYR B 1 33 ? -1.739 -12.266 -6.371 1 97.5 33 TYR B C 1
ATOM 1425 O O . TYR B 1 33 ? -2.818 -11.812 -6.754 1 97.5 33 TYR B O 1
ATOM 1433 N N . LEU B 1 34 ? -1.196 -12.039 -5.215 1 98.31 34 LEU B N 1
ATOM 1434 C CA . LEU B 1 34 ? -1.818 -11.172 -4.219 1 98.31 34 LEU B CA 1
ATOM 1435 C C . LEU B 1 34 ? -0.832 -10.117 -3.723 1 98.31 34 LEU B C 1
ATOM 1437 O O . LEU B 1 34 ? 0.38 -10.266 -3.893 1 98.31 34 LEU B O 1
ATOM 1441 N N . ALA B 1 35 ? -1.389 -9.078 -3.145 1 98.31 35 ALA B N 1
ATOM 1442 C CA . ALA B 1 35 ? -0.57 -8 -2.596 1 98.31 35 ALA B CA 1
ATOM 1443 C C . ALA B 1 35 ? -0.816 -7.832 -1.098 1 98.31 35 ALA B C 1
ATOM 1445 O O . ALA B 1 35 ? -1.887 -8.188 -0.596 1 98.31 35 ALA B O 1
ATOM 1446 N N . ASP B 1 36 ? 0.113 -7.277 -0.406 1 98.62 36 ASP B N 1
ATOM 1447 C CA . ASP B 1 36 ? 0.024 -7.172 1.047 1 98.62 36 ASP B CA 1
ATOM 1448 C C . ASP B 1 36 ? -0.746 -5.918 1.459 1 98.62 36 ASP B C 1
ATOM 1450 O O . ASP B 1 36 ? -0.956 -5.676 2.648 1 98.62 36 ASP B O 1
ATOM 1454 N N . HIS B 1 37 ? -1.154 -5.168 0.473 1 98.12 37 HIS B N 1
ATOM 1455 C CA . HIS B 1 37 ? -1.89 -3.926 0.689 1 98.12 37 HIS B CA 1
ATOM 1456 C C . HIS B 1 37 ? -2.764 -3.588 -0.513 1 98.12 37 HIS B C 1
ATOM 1458 O O . HIS B 1 37 ? -2.387 -3.854 -1.656 1 98.12 37 HIS B O 1
ATOM 1464 N N . PRO B 1 38 ? -3.916 -2.949 -0.313 1 96.88 38 PRO B N 1
ATOM 1465 C CA . PRO B 1 38 ? -4.746 -2.625 -1.476 1 96.88 38 PRO B CA 1
ATOM 1466 C C . PRO B 1 38 ? -4.066 -1.645 -2.43 1 96.88 38 PRO B C 1
ATOM 1468 O O . PRO B 1 38 ? -4.238 -1.747 -3.648 1 96.88 38 PRO B O 1
ATOM 1471 N N . ALA B 1 39 ? -3.322 -0.738 -1.919 1 95.44 39 ALA B N 1
ATOM 1472 C CA . ALA B 1 39 ? -2.607 0.201 -2.779 1 95.44 39 ALA B CA 1
ATOM 1473 C C . ALA B 1 39 ? -1.583 -0.522 -3.648 1 95.44 39 ALA B C 1
ATOM 1475 O O . ALA B 1 39 ? -1.357 -0.142 -4.801 1 95.44 39 ALA B O 1
ATOM 1476 N N . ALA B 1 40 ? -0.952 -1.488 -3.041 1 95.81 40 ALA B N 1
ATOM 1477 C CA . ALA B 1 40 ? 0.015 -2.268 -3.811 1 95.81 40 ALA B CA 1
ATOM 1478 C C . ALA B 1 40 ? -0.67 -3.027 -4.941 1 95.81 40 ALA B C 1
ATOM 1480 O O . ALA B 1 40 ? -0.146 -3.102 -6.055 1 95.81 40 ALA B O 1
ATOM 1481 N N . ALA B 1 41 ? -1.803 -3.586 -4.629 1 94.81 41 ALA B N 1
ATOM 1482 C CA . ALA B 1 41 ? -2.568 -4.262 -5.672 1 94.81 41 ALA B CA 1
ATOM 1483 C C . ALA B 1 41 ? -2.904 -3.303 -6.812 1 94.81 41 ALA B C 1
ATOM 1485 O O . ALA B 1 41 ? -2.766 -3.652 -7.984 1 94.81 41 ALA B O 1
ATOM 1486 N N . LEU B 1 42 ? -3.344 -2.105 -6.457 1 90.81 42 LEU B N 1
ATOM 1487 C CA . LEU B 1 42 ? -3.695 -1.093 -7.445 1 90.81 42 LEU B CA 1
ATOM 1488 C C . LEU B 1 42 ? -2.48 -0.703 -8.281 1 90.81 42 LEU B C 1
ATOM 1490 O O . LEU B 1 42 ? -2.57 -0.6 -9.508 1 90.81 42 LEU B O 1
ATOM 1494 N N . LEU B 1 43 ? -1.377 -0.509 -7.59 1 89.5 43 LEU B N 1
ATOM 1495 C CA . LEU B 1 43 ? -0.164 -0.106 -8.289 1 89.5 43 LEU B CA 1
ATOM 1496 C C . LEU B 1 43 ? 0.298 -1.199 -9.25 1 89.5 43 LEU B C 1
ATOM 1498 O O . LEU B 1 43 ? 0.696 -0.913 -10.383 1 89.5 43 LEU B O 1
ATOM 1502 N N . GLU B 1 44 ? 0.286 -2.463 -8.82 1 88.38 44 GLU B N 1
ATOM 1503 C CA . GLU B 1 44 ? 0.641 -3.596 -9.664 1 88.38 44 GLU B CA 1
ATOM 1504 C C . GLU B 1 44 ? -0.236 -3.645 -10.914 1 88.38 44 GLU B C 1
ATOM 1506 O O . GLU B 1 44 ? 0.253 -3.916 -12.016 1 88.38 44 GLU B O 1
ATOM 1511 N N . MET B 1 45 ? -1.445 -3.354 -10.727 1 86.56 45 MET B N 1
ATOM 1512 C CA . MET B 1 45 ? -2.369 -3.326 -11.859 1 86.56 45 MET B CA 1
ATOM 1513 C C . MET B 1 45 ? -2.023 -2.191 -12.812 1 86.56 45 MET B C 1
ATOM 1515 O O . MET B 1 45 ? -1.949 -2.4 -14.031 1 86.56 45 MET B O 1
ATOM 1519 N N . LEU B 1 46 ? -1.778 -1.001 -12.344 1 81.5 46 LEU B N 1
ATOM 1520 C CA . LEU B 1 46 ? -1.49 0.186 -13.141 1 81.5 46 LEU B CA 1
ATOM 1521 C C . LEU B 1 46 ? -0.23 -0.013 -13.977 1 81.5 46 LEU B C 1
ATOM 1523 O O . LEU B 1 46 ? -0.164 0.434 -15.117 1 81.5 46 LEU B O 1
ATOM 1527 N N . VAL B 1 47 ? 0.738 -0.661 -13.453 1 80.31 47 VAL B N 1
ATOM 1528 C CA . VAL B 1 47 ? 2.021 -0.832 -14.125 1 80.31 47 VAL B CA 1
ATOM 1529 C C . VAL B 1 47 ? 1.917 -1.943 -15.164 1 80.31 47 VAL B C 1
ATOM 1531 O O . VAL B 1 47 ? 2.65 -1.944 -16.156 1 80.31 47 VAL B O 1
ATOM 1534 N N . HIS B 1 48 ? 1.085 -2.938 -14.953 1 76.69 48 HIS B N 1
ATOM 1535 C CA . HIS B 1 48 ? 1.028 -4.082 -15.859 1 76.69 48 HIS B CA 1
ATOM 1536 C C . HIS B 1 48 ? -0.098 -3.926 -16.875 1 76.69 48 HIS B C 1
ATOM 1538 O O . HIS B 1 48 ? -0.211 -4.723 -17.812 1 76.69 48 HIS B O 1
ATOM 1544 N N . LEU B 1 49 ? -1.027 -3.045 -16.594 1 66.56 49 LEU B N 1
ATOM 1545 C CA . LEU B 1 49 ? -2.15 -2.865 -17.5 1 66.56 49 LEU B CA 1
ATOM 1546 C C . LEU B 1 49 ? -1.72 -2.109 -18.75 1 66.56 49 LEU B C 1
ATOM 1548 O O . LEU B 1 49 ? -0.932 -1.164 -18.672 1 66.56 49 LEU B O 1
ATOM 1552 N N . ASP B 1 50 ? -1.985 -2.783 -19.906 1 56.06 50 ASP B N 1
ATOM 1553 C CA . ASP B 1 50 ? -2.014 -1.924 -21.078 1 56.06 50 ASP B CA 1
ATOM 1554 C C . ASP B 1 50 ? -3.096 -0.853 -20.953 1 56.06 50 ASP B C 1
ATOM 1556 O O . ASP B 1 50 ? -4.266 -1.169 -20.734 1 56.06 50 ASP B O 1
ATOM 1560 N N . ARG B 1 51 ? -2.68 0.341 -20.5 1 50.66 51 ARG B N 1
ATOM 1561 C CA . ARG B 1 51 ? -3.557 1.474 -20.219 1 50.66 51 ARG B CA 1
ATOM 1562 C C . ARG B 1 51 ? -4.82 1.407 -21.062 1 50.66 51 ARG B C 1
ATOM 1564 O O . ARG B 1 51 ? -5.887 1.846 -20.641 1 50.66 51 ARG B O 1
ATOM 1571 N N . ASP B 1 52 ? -4.648 1.037 -22.266 1 49.16 52 ASP B N 1
ATOM 1572 C CA . ASP B 1 52 ? -5.773 1.054 -23.203 1 49.16 52 ASP B CA 1
ATOM 1573 C C . ASP B 1 52 ? -6.852 0.057 -22.766 1 49.16 52 ASP B C 1
ATOM 1575 O O . ASP B 1 52 ? -7.957 0.063 -23.312 1 49.16 52 ASP B O 1
ATOM 1579 N N . LEU B 1 53 ? -6.508 -0.768 -21.703 1 54.22 53 LEU B N 1
ATOM 1580 C CA . LEU B 1 53 ? -7.535 -1.788 -21.531 1 54.22 53 LEU B CA 1
ATOM 1581 C C . LEU B 1 53 ? -7.996 -1.851 -20.078 1 54.22 53 LEU B C 1
ATOM 1583 O O . LEU B 1 53 ? -8.203 -2.938 -19.531 1 54.22 53 LEU B O 1
ATOM 1587 N N . LEU B 1 54 ? -8.148 -0.786 -19.391 1 58.44 54 LEU B N 1
ATOM 1588 C CA . LEU B 1 54 ? -8.734 -0.981 -18.062 1 58.44 54 LEU B CA 1
ATOM 1589 C C . LEU B 1 54 ? -10.203 -1.38 -18.172 1 58.44 54 LEU B C 1
ATOM 1591 O O . LEU B 1 54 ? -11.055 -0.551 -18.5 1 58.44 54 LEU B O 1
ATOM 1595 N N . PRO B 1 55 ? -10.438 -2.709 -18.031 1 62.81 55 PRO B N 1
ATOM 1596 C CA . PRO B 1 55 ? -11.852 -3.086 -18.125 1 62.81 55 PRO B CA 1
ATOM 1597 C C . PRO B 1 55 ? -12.688 -2.51 -16.984 1 62.81 55 PRO B C 1
ATOM 1599 O O . PRO B 1 55 ? -12.188 -2.346 -15.867 1 62.81 55 PRO B O 1
ATOM 1602 N N . SER B 1 56 ? -13.781 -1.996 -17.312 1 67.69 56 SER B N 1
ATOM 1603 C CA . SER B 1 56 ? -14.773 -1.484 -16.359 1 67.69 56 SER B CA 1
ATOM 1604 C C . SER B 1 56 ? -15.156 -2.545 -15.336 1 67.69 56 SER B C 1
ATOM 1606 O O . SER B 1 56 ? -15.734 -2.229 -14.297 1 67.69 56 SER B O 1
ATOM 1608 N N . SER B 1 57 ? -14.602 -3.758 -15.461 1 78.69 57 SER B N 1
ATOM 1609 C CA . SER B 1 57 ? -15.07 -4.855 -14.625 1 78.69 57 SER B CA 1
ATOM 1610 C C . SER B 1 57 ? -14.078 -5.168 -13.516 1 78.69 57 SER B C 1
ATOM 1612 O O . SER B 1 57 ? -14.336 -6.023 -12.664 1 78.69 57 SER B O 1
ATOM 1614 N N . PHE B 1 58 ? -13.047 -4.387 -13.469 1 85.25 58 PHE B N 1
ATOM 1615 C CA . PHE B 1 58 ? -12.062 -4.688 -12.438 1 85.25 58 PHE B CA 1
ATOM 1616 C C . PHE B 1 58 ? -12.609 -4.359 -11.055 1 85.25 58 PHE B C 1
ATOM 1618 O O . PHE B 1 58 ? -13.266 -3.33 -10.867 1 85.25 58 PHE B O 1
ATOM 1625 N N . GLN B 1 59 ? -12.297 -5.32 -10.148 1 92.31 59 GLN B N 1
ATOM 1626 C CA . GLN B 1 59 ? -12.695 -5.176 -8.758 1 92.31 59 GLN B CA 1
ATOM 1627 C C . GLN B 1 59 ? -11.516 -5.434 -7.816 1 92.31 59 GLN B C 1
ATOM 1629 O O . GLN B 1 59 ? -10.594 -6.18 -8.156 1 92.31 59 GLN B O 1
ATOM 1634 N N . LEU B 1 60 ? -11.562 -4.754 -6.715 1 95.25 60 LEU B N 1
ATOM 1635 C CA . LEU B 1 60 ? -10.609 -4.996 -5.637 1 95.25 60 LEU B CA 1
ATOM 1636 C C . LEU B 1 60 ? -11.133 -6.055 -4.67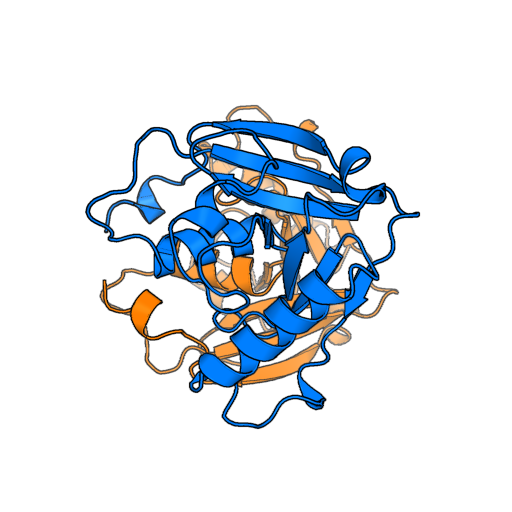6 1 95.25 60 LEU B C 1
ATOM 1638 O O . LEU B 1 60 ? -12.234 -5.922 -4.141 1 95.25 60 LEU B O 1
ATOM 1642 N N . LEU B 1 61 ? -10.406 -7.098 -4.461 1 96.94 61 LEU B N 1
ATOM 1643 C CA . LEU B 1 61 ? -10.789 -8.195 -3.582 1 96.94 61 LEU B CA 1
ATOM 1644 C C . LEU B 1 61 ? -9.977 -8.164 -2.287 1 96.94 61 LEU B C 1
ATOM 1646 O O . LEU B 1 61 ? -8.758 -7.988 -2.316 1 96.94 61 LEU B O 1
ATOM 1650 N N . ARG B 1 62 ? -10.648 -8.227 -1.206 1 98.19 62 ARG B N 1
ATOM 1651 C CA . ARG B 1 62 ? -10.008 -8.516 0.072 1 98.19 62 ARG B CA 1
ATOM 1652 C C . ARG B 1 62 ? -9.969 -10.016 0.335 1 98.19 62 ARG B C 1
ATOM 1654 O O . ARG B 1 62 ? -11.008 -10.68 0.353 1 98.19 62 ARG B O 1
ATOM 1661 N N . ILE B 1 63 ? -8.852 -10.547 0.518 1 98.62 63 ILE B N 1
ATOM 1662 C CA . ILE B 1 63 ? -8.648 -11.977 0.7 1 98.62 63 ILE B CA 1
ATOM 1663 C C . ILE B 1 63 ? -8.344 -12.273 2.168 1 98.62 63 ILE B C 1
ATOM 1665 O O . ILE B 1 63 ? -7.387 -11.742 2.729 1 98.62 63 ILE B O 1
ATOM 1669 N N . ALA B 1 64 ? -9.156 -13.047 2.781 1 98.75 64 ALA B N 1
ATOM 1670 C CA . ALA B 1 64 ? -8.93 -13.469 4.16 1 98.75 64 ALA B CA 1
ATOM 1671 C C . ALA B 1 64 ? -8.047 -14.711 4.219 1 98.75 64 ALA B C 1
ATOM 1673 O O . ALA B 1 64 ? -8.344 -15.719 3.57 1 98.75 64 ALA B O 1
ATOM 1674 N N . VAL B 1 65 ? -6.973 -14.656 4.941 1 98.75 65 VAL B N 1
ATOM 1675 C CA . VAL B 1 65 ? -6.051 -15.773 5.145 1 98.75 65 VAL B CA 1
ATOM 1676 C C . VAL B 1 65 ? -5.984 -16.125 6.633 1 98.75 65 VAL B C 1
ATOM 1678 O O . VAL B 1 65 ? -5.492 -15.336 7.441 1 98.75 65 VAL B O 1
ATOM 1681 N N . PRO B 1 66 ? -6.469 -17.25 6.984 1 98.31 66 PRO B N 1
ATOM 1682 C CA . PRO B 1 66 ? -6.348 -17.656 8.391 1 98.31 66 PRO B CA 1
ATOM 1683 C C . PRO B 1 66 ? -4.906 -17.641 8.883 1 98.31 66 PRO B C 1
ATOM 1685 O O . PRO B 1 66 ? -3.988 -18 8.133 1 98.31 66 PRO B O 1
ATOM 1688 N N . ASP B 1 67 ? -4.707 -17.375 10.18 1 96.06 67 ASP B N 1
ATOM 1689 C CA . ASP B 1 67 ? -3.385 -17.219 10.773 1 96.06 67 ASP B CA 1
ATOM 1690 C C . ASP B 1 67 ? -2.611 -18.547 10.727 1 96.06 67 ASP B C 1
ATOM 1692 O O . ASP B 1 67 ? -1.379 -18.547 10.68 1 96.06 67 ASP B O 1
ATOM 1696 N N . ALA B 1 68 ? -3.285 -19.578 10.641 1 96.25 68 ALA B N 1
ATOM 1697 C CA . ALA B 1 68 ? -2.66 -20.906 10.719 1 96.25 68 ALA B CA 1
ATOM 1698 C C . ALA B 1 68 ? -2.016 -21.281 9.391 1 96.25 68 ALA B C 1
ATOM 1700 O O . ALA B 1 68 ? -1.224 -22.219 9.32 1 96.25 68 ALA B O 1
ATOM 1701 N N . ILE B 1 69 ? -2.336 -20.562 8.383 1 97.56 69 ILE B N 1
ATOM 1702 C CA . ILE B 1 69 ? -1.829 -20.891 7.051 1 97.56 69 ILE B CA 1
ATOM 1703 C C . ILE B 1 69 ? -0.323 -20.641 7 1 97.56 69 ILE B C 1
ATOM 1705 O O . ILE B 1 69 ? 0.148 -19.562 7.367 1 97.56 69 ILE B O 1
ATOM 1709 N N . ALA B 1 70 ? 0.366 -21.641 6.559 1 96.81 70 ALA B N 1
ATOM 1710 C CA . ALA B 1 70 ? 1.816 -21.531 6.43 1 96.81 70 ALA B CA 1
ATOM 1711 C C . ALA B 1 70 ? 2.193 -20.594 5.285 1 96.81 70 ALA B C 1
ATOM 1713 O O . ALA B 1 70 ? 1.618 -20.672 4.199 1 96.81 70 ALA B O 1
ATOM 1714 N N . VAL B 1 71 ? 3.137 -19.7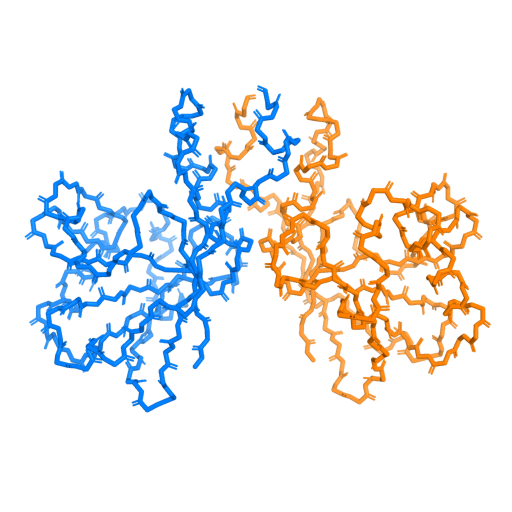5 5.574 1 98.5 71 VAL B N 1
ATOM 1715 C CA . VAL B 1 71 ? 3.672 -18.828 4.582 1 98.5 71 VAL B CA 1
ATOM 1716 C C . VAL B 1 71 ? 5.188 -19 4.48 1 98.5 71 VAL B C 1
ATOM 1718 O O . VAL B 1 71 ? 5.91 -18.781 5.453 1 98.5 71 VAL B O 1
ATOM 1721 N N . GLU B 1 72 ? 5.691 -19.469 3.352 1 98.62 72 GLU B N 1
ATOM 1722 C CA . GLU B 1 72 ? 7.117 -19.422 3.055 1 98.62 72 GLU B CA 1
ATOM 1723 C C . GLU B 1 72 ? 7.531 -18.031 2.566 1 98.62 72 GLU B C 1
ATOM 1725 O O . GLU B 1 72 ? 6.727 -17.312 1.968 1 98.62 72 GLU B O 1
ATOM 1730 N N . THR B 1 73 ? 8.773 -17.672 2.822 1 98.62 73 THR B N 1
ATOM 1731 C CA . THR B 1 73 ? 9.195 -16.312 2.498 1 98.62 73 THR B CA 1
ATOM 1732 C C . THR B 1 73 ? 10.508 -16.328 1.713 1 98.62 73 THR B C 1
ATOM 1734 O O . THR B 1 73 ? 11.438 -17.062 2.059 1 98.62 73 THR B O 1
ATOM 1737 N N . VAL B 1 74 ? 10.531 -15.602 0.616 1 98.44 74 VAL B N 1
ATOM 1738 C CA . VAL B 1 74 ? 11.773 -15.273 -0.078 1 98.44 74 VAL B CA 1
ATOM 1739 C C . VAL B 1 74 ? 12.336 -13.961 0.451 1 98.44 74 VAL B C 1
ATOM 1741 O O . VAL B 1 74 ? 11.773 -12.891 0.209 1 98.44 74 VAL B O 1
ATOM 1744 N N . ASP B 1 75 ? 13.398 -14.039 1.089 1 97 75 ASP B N 1
ATOM 1745 C CA . ASP B 1 75 ? 14.07 -12.852 1.609 1 97 75 ASP B CA 1
ATOM 1746 C C . ASP B 1 75 ? 14.812 -12.109 0.501 1 97 75 ASP B C 1
ATOM 1748 O O . ASP B 1 75 ? 15.695 -12.672 -0.142 1 97 75 ASP B O 1
ATOM 1752 N N . GLU B 1 76 ? 14.453 -10.891 0.348 1 95.94 76 GLU B N 1
ATOM 1753 C CA . GLU B 1 76 ? 15.07 -10.094 -0.706 1 95.94 76 GLU B CA 1
ATOM 1754 C C . GLU B 1 76 ? 16.594 -10.078 -0.571 1 95.94 76 GLU B C 1
ATOM 1756 O O . GLU B 1 76 ? 17.312 -10.086 -1.573 1 95.94 76 GLU B O 1
ATOM 1761 N N . GLY B 1 77 ? 17.078 -10.023 0.627 1 95.19 77 GLY B N 1
ATOM 1762 C CA . GLY B 1 77 ? 18.5 -9.977 0.902 1 95.19 77 GLY B CA 1
ATOM 1763 C C . GLY B 1 77 ? 19.25 -11.211 0.424 1 95.19 77 GLY B C 1
ATOM 1764 O O . GLY B 1 77 ? 20.469 -11.188 0.302 1 95.19 77 GLY B O 1
ATOM 1765 N N . THR B 1 78 ? 18.562 -12.289 0.154 1 95.5 78 THR B N 1
ATOM 1766 C CA . THR B 1 78 ? 19.188 -13.539 -0.274 1 95.5 78 THR B CA 1
ATOM 1767 C C . THR B 1 78 ? 19.141 -13.672 -1.793 1 95.5 78 THR B C 1
ATOM 1769 O O . THR B 1 78 ? 19.734 -14.594 -2.357 1 95.5 78 THR B O 1
ATOM 1772 N N . LEU B 1 79 ? 18.438 -12.773 -2.459 1 97.25 79 LEU B N 1
ATOM 1773 C CA . LEU B 1 79 ? 18.328 -12.812 -3.912 1 97.25 79 LEU B CA 1
ATOM 1774 C C . LEU B 1 79 ? 19.562 -12.172 -4.562 1 97.25 79 LEU B C 1
ATOM 1776 O O . LEU B 1 79 ? 20.125 -11.219 -4.027 1 97.25 79 LEU B O 1
ATOM 1780 N N . PRO B 1 80 ? 19.953 -12.719 -5.734 1 95.31 80 PRO B N 1
ATOM 1781 C CA . PRO B 1 80 ? 21 -12.023 -6.48 1 95.31 80 PRO B CA 1
ATOM 1782 C C . PRO B 1 80 ? 20.625 -10.586 -6.828 1 95.31 80 PRO B C 1
ATOM 1784 O O . PRO B 1 80 ? 19.453 -10.289 -7.062 1 95.31 80 PRO B O 1
ATOM 1787 N N . SER B 1 81 ? 21.562 -9.719 -6.949 1 91.81 81 SER B N 1
ATOM 1788 C CA . SER B 1 81 ? 21.312 -8.297 -7.176 1 91.81 81 SER B CA 1
ATOM 1789 C C . SER B 1 81 ? 20.531 -8.07 -8.461 1 91.81 81 SER B C 1
ATOM 1791 O O . SER B 1 81 ? 19.766 -7.105 -8.57 1 91.81 81 SER B O 1
ATOM 1793 N N . ALA B 1 82 ? 20.656 -9.047 -9.391 1 94.31 82 ALA B N 1
ATOM 1794 C CA . ALA B 1 82 ? 20.047 -8.875 -10.711 1 94.31 82 ALA B CA 1
ATOM 1795 C C . ALA B 1 82 ? 18.625 -9.422 -10.742 1 94.31 82 ALA B C 1
ATOM 1797 O O . ALA B 1 82 ? 17.984 -9.43 -11.789 1 94.31 82 ALA B O 1
ATOM 1798 N N . TRP B 1 83 ? 18.109 -9.734 -9.531 1 95.12 83 TRP B N 1
ATOM 1799 C CA . TRP B 1 83 ? 16.828 -10.438 -9.523 1 95.12 83 TRP B CA 1
ATOM 1800 C C . TRP B 1 83 ? 15.719 -9.547 -10.094 1 95.12 83 TRP B C 1
ATOM 1802 O O . TRP B 1 83 ? 14.719 -10.055 -10.625 1 95.12 83 TRP B O 1
ATOM 1812 N N . ARG B 1 84 ? 15.836 -8.312 -10.039 1 91.94 84 ARG B N 1
ATOM 1813 C CA . ARG B 1 84 ? 14.812 -7.391 -10.516 1 91.94 84 ARG B CA 1
ATOM 1814 C C . ARG B 1 84 ? 14.75 -7.375 -12.039 1 91.94 84 ARG B C 1
ATOM 1816 O O . ARG B 1 84 ? 13.688 -7.184 -12.617 1 91.94 84 ARG B O 1
ATOM 1823 N N . THR B 1 85 ? 15.844 -7.664 -12.664 1 92.25 85 THR B N 1
ATOM 1824 C CA . THR B 1 85 ? 15.906 -7.562 -14.117 1 92.25 85 THR B CA 1
ATOM 1825 C C . THR B 1 85 ? 15.898 -8.945 -14.758 1 92.25 85 THR B C 1
ATOM 1827 O O . THR B 1 85 ? 15.492 -9.102 -15.914 1 92.25 85 THR B O 1
ATOM 1830 N N . ARG B 1 86 ? 16.344 -9.938 -14.016 1 95 86 ARG B N 1
ATOM 1831 C CA . ARG B 1 86 ? 16.406 -11.297 -14.547 1 95 86 ARG B CA 1
ATOM 1832 C C . ARG B 1 86 ? 15.164 -12.094 -14.148 1 95 86 ARG B C 1
ATOM 1834 O O . ARG B 1 86 ? 15.195 -12.844 -13.164 1 95 86 ARG B O 1
ATOM 1841 N N . ILE B 1 87 ? 14.266 -12.094 -14.93 1 95.19 87 ILE B N 1
ATOM 1842 C CA . ILE B 1 87 ? 12.961 -12.672 -14.641 1 95.19 87 ILE B CA 1
ATOM 1843 C C . ILE B 1 87 ? 13.086 -14.188 -14.492 1 95.19 87 ILE B C 1
ATOM 1845 O O . ILE B 1 87 ? 12.367 -14.805 -13.703 1 95.19 87 ILE B O 1
ATOM 1849 N N . GLY B 1 88 ? 14.016 -14.797 -15.203 1 96.44 88 GLY B N 1
ATOM 1850 C CA . GLY B 1 88 ? 14.219 -16.234 -15.102 1 96.44 88 GLY B CA 1
ATOM 1851 C C . GLY B 1 88 ? 14.539 -16.703 -13.695 1 96.44 88 GLY B C 1
ATOM 1852 O O . GLY B 1 88 ? 14.102 -17.766 -13.273 1 96.44 88 GLY B O 1
ATOM 1853 N N . LEU B 1 89 ? 15.266 -15.898 -12.969 1 96.62 89 LEU B N 1
ATOM 1854 C CA . LEU B 1 89 ? 15.656 -16.234 -11.609 1 96.62 89 LEU B CA 1
ATOM 1855 C C . LEU B 1 89 ? 14.445 -16.344 -10.695 1 96.62 89 LEU B C 1
ATOM 1857 O O . LEU B 1 89 ? 14.273 -17.328 -9.984 1 96.62 89 LEU B O 1
ATOM 1861 N N . THR B 1 90 ? 13.602 -15.367 -10.734 1 97.81 90 THR B N 1
ATOM 1862 C CA . THR B 1 90 ? 12.43 -15.359 -9.859 1 97.81 90 THR B CA 1
ATOM 1863 C C . THR B 1 90 ? 11.422 -16.422 -10.289 1 97.81 90 THR B C 1
ATOM 1865 O O . THR B 1 90 ? 10.82 -17.094 -9.445 1 97.81 90 THR B O 1
ATOM 1868 N N . ARG B 1 91 ? 11.297 -16.641 -11.594 1 98 91 ARG B N 1
ATOM 1869 C CA . ARG B 1 91 ? 10.383 -17.656 -12.094 1 98 91 ARG B CA 1
ATOM 1870 C C . ARG B 1 91 ? 10.789 -19.047 -11.602 1 98 91 ARG B C 1
ATOM 1872 O O . ARG B 1 91 ? 9.938 -19.844 -11.195 1 98 91 ARG B O 1
ATOM 1879 N N . GLN B 1 92 ? 12.086 -19.25 -11.633 1 97.62 92 GLN B N 1
ATOM 1880 C CA . GLN B 1 92 ? 12.578 -20.547 -11.164 1 97.62 92 GLN B CA 1
ATOM 1881 C C . GLN B 1 92 ? 12.258 -20.75 -9.688 1 97.62 92 GLN B C 1
ATOM 1883 O O . GLN B 1 92 ? 11.883 -21.859 -9.281 1 97.62 92 GLN B O 1
ATOM 1888 N N . ILE B 1 93 ? 12.391 -19.781 -8.914 1 98.12 93 ILE B N 1
ATOM 1889 C CA . ILE B 1 93 ? 12.109 -19.859 -7.48 1 98.12 93 ILE B CA 1
ATOM 1890 C C . ILE B 1 93 ? 10.633 -20.188 -7.262 1 98.12 93 ILE B C 1
ATOM 1892 O O . ILE B 1 93 ? 10.297 -21.094 -6.496 1 98.12 93 ILE B O 1
ATOM 1896 N N . GLY B 1 94 ? 9.734 -19.453 -7.926 1 98.56 94 GLY B N 1
ATOM 1897 C CA . GLY B 1 94 ? 8.305 -19.703 -7.793 1 98.56 94 GLY B CA 1
ATOM 1898 C C . GLY B 1 94 ? 7.895 -21.062 -8.305 1 98.56 94 GLY B C 1
ATOM 1899 O O . GLY B 1 94 ? 7.086 -21.75 -7.672 1 98.56 94 GLY B O 1
ATOM 1900 N N . ASP B 1 95 ? 8.5 -21.469 -9.453 1 98.69 95 ASP B N 1
ATOM 1901 C CA . ASP B 1 95 ? 8.195 -22.781 -10 1 98.69 95 ASP B CA 1
ATOM 1902 C C . ASP B 1 95 ? 8.609 -23.891 -9.039 1 98.69 95 ASP B C 1
ATOM 1904 O O . ASP B 1 95 ? 7.855 -24.844 -8.812 1 98.69 95 ASP B O 1
ATOM 1908 N N . ARG B 1 96 ? 9.75 -23.734 -8.5 1 98.5 96 ARG B N 1
ATOM 1909 C CA . ARG B 1 96 ? 10.234 -24.734 -7.551 1 98.5 96 ARG B CA 1
ATOM 1910 C C . ARG B 1 96 ? 9.336 -24.797 -6.324 1 98.5 96 ARG B C 1
ATOM 1912 O O . ARG B 1 96 ? 9.047 -25.891 -5.816 1 98.5 96 ARG B O 1
ATOM 1919 N N . TRP B 1 97 ? 8.969 -23.719 -5.809 1 98.75 97 TRP B N 1
ATOM 1920 C CA . TRP B 1 97 ? 8.047 -23.656 -4.676 1 98.75 97 TRP B CA 1
ATOM 1921 C C . TRP B 1 97 ? 6.738 -24.375 -5 1 98.75 97 TRP B C 1
ATOM 1923 O O . TRP B 1 97 ? 6.242 -25.156 -4.191 1 98.75 97 TRP B O 1
ATOM 1933 N N . LEU B 1 98 ? 6.152 -24.062 -6.207 1 98.62 98 LEU B N 1
ATOM 1934 C CA . LEU B 1 98 ? 4.918 -24.734 -6.621 1 98.62 98 LEU B CA 1
ATOM 1935 C C . LEU B 1 98 ? 5.109 -26.234 -6.676 1 98.62 98 LEU B C 1
ATOM 1937 O O . LEU B 1 98 ? 4.246 -27 -6.23 1 98.62 98 LEU B O 1
ATOM 1941 N N . ASP B 1 99 ? 6.262 -26.672 -7.184 1 98.25 99 ASP B N 1
ATOM 1942 C CA . ASP B 1 99 ? 6.57 -28.094 -7.305 1 98.25 99 ASP B CA 1
ATOM 1943 C C . ASP B 1 99 ? 6.656 -28.75 -5.93 1 98.25 99 ASP B C 1
ATOM 1945 O O . ASP B 1 99 ? 6.184 -29.875 -5.746 1 98.25 99 ASP B O 1
ATOM 1949 N N . ARG B 1 100 ? 7.219 -28.078 -4.996 1 98 100 ARG B N 1
ATOM 1950 C CA . ARG B 1 100 ? 7.445 -28.641 -3.664 1 98 100 ARG B CA 1
ATOM 1951 C C . ARG B 1 100 ? 6.145 -28.719 -2.871 1 98 100 ARG B C 1
ATOM 1953 O O . ARG B 1 100 ? 5.992 -29.562 -1.992 1 98 100 ARG B O 1
ATOM 1960 N N . ASP B 1 101 ? 5.242 -27.766 -3.186 1 97.88 101 ASP B N 1
ATOM 1961 C CA . ASP B 1 101 ? 3.928 -27.75 -2.555 1 97.88 101 ASP B CA 1
ATOM 1962 C C . ASP B 1 101 ? 4.047 -27.75 -1.033 1 97.88 101 ASP B C 1
ATOM 1964 O O . ASP B 1 101 ? 3.299 -28.453 -0.349 1 97.88 101 ASP B O 1
ATOM 1968 N N . THR B 1 102 ? 4.969 -26.984 -0.449 1 97.44 102 THR B N 1
ATOM 1969 C CA . THR B 1 102 ? 5.293 -27.016 0.973 1 97.44 102 THR B CA 1
ATOM 1970 C C . THR B 1 102 ? 4.414 -26.047 1.752 1 97.44 102 THR B C 1
ATOM 1972 O O . THR B 1 102 ? 4.285 -26.156 2.973 1 97.44 102 THR B O 1
ATOM 1975 N N . SER B 1 103 ? 3.883 -25.078 1.106 1 98.62 103 SER B N 1
ATOM 1976 C CA . SER B 1 103 ? 3.002 -24.094 1.732 1 98.62 103 SER B CA 1
ATOM 1977 C C . SER B 1 103 ? 1.953 -23.594 0.749 1 98.62 103 SER B C 1
ATOM 1979 O O . SER B 1 103 ? 2.127 -23.703 -0.467 1 98.62 103 SER B O 1
ATOM 1981 N N . ALA B 1 104 ? 0.909 -23.031 1.278 1 98.56 104 ALA B N 1
ATOM 1982 C CA . ALA B 1 104 ? -0.141 -22.469 0.43 1 98.56 104 ALA B CA 1
ATOM 1983 C C . ALA B 1 104 ? 0.258 -21.094 -0.104 1 98.56 104 ALA B C 1
ATOM 1985 O O . ALA B 1 104 ? -0.206 -20.672 -1.167 1 98.56 104 ALA B O 1
ATOM 1986 N N . LEU B 1 105 ? 1.149 -20.453 0.638 1 98.88 105 LEU B N 1
ATOM 1987 C CA . LEU B 1 105 ? 1.538 -19.094 0.271 1 98.88 105 LEU B CA 1
ATOM 1988 C C . LEU B 1 105 ? 3.057 -18.953 0.223 1 98.88 105 LEU B C 1
ATOM 1990 O O . LEU B 1 105 ? 3.764 -19.562 1.031 1 98.88 105 LEU B O 1
ATOM 1994 N N . LEU B 1 106 ? 3.51 -18.188 -0.736 1 98.88 106 LEU B N 1
ATOM 1995 C CA . LEU B 1 106 ? 4.887 -17.719 -0.821 1 98.88 106 LEU B CA 1
ATOM 1996 C C . LEU B 1 106 ? 4.945 -16.188 -0.805 1 98.88 106 LEU B C 1
ATOM 1998 O O . LEU B 1 106 ? 4.348 -15.531 -1.662 1 98.88 106 LEU B O 1
ATOM 2002 N N . ARG B 1 107 ? 5.535 -15.641 0.185 1 98.81 107 ARG B N 1
ATOM 2003 C CA . ARG B 1 107 ? 5.758 -14.203 0.282 1 98.81 107 ARG B CA 1
ATOM 2004 C C . ARG B 1 107 ? 7.031 -13.797 -0.455 1 98.81 107 ARG B C 1
ATOM 2006 O O . ARG B 1 107 ? 8.102 -14.367 -0.221 1 98.81 107 ARG B O 1
ATOM 2013 N N . VAL B 1 108 ? 6.945 -12.828 -1.361 1 98.75 108 VAL B N 1
ATOM 2014 C CA . VAL B 1 108 ? 8.078 -12.422 -2.189 1 98.75 108 VAL B CA 1
ATOM 2015 C C . VAL B 1 108 ? 8.18 -10.898 -2.217 1 98.75 108 VAL B C 1
ATOM 2017 O O . VAL B 1 108 ? 7.191 -10.203 -1.96 1 98.75 108 VAL B O 1
ATOM 2020 N N . PRO B 1 109 ? 9.359 -10.367 -2.49 1 97.56 109 PRO B N 1
ATOM 2021 C CA . PRO B 1 109 ? 9.469 -8.906 -2.586 1 97.56 109 PRO B CA 1
ATOM 2022 C C . PRO B 1 109 ? 8.805 -8.352 -3.842 1 97.56 109 PRO B C 1
ATOM 2024 O O . PRO B 1 109 ? 8.812 -9 -4.891 1 97.56 109 PRO B O 1
ATOM 2027 N N . SER B 1 110 ? 8.227 -7.145 -3.727 1 95.25 110 SER B N 1
ATOM 2028 C CA . SER B 1 110 ? 7.727 -6.418 -4.887 1 95.25 110 SER B CA 1
ATOM 2029 C C . SER B 1 110 ? 8.867 -5.809 -5.695 1 95.25 110 SER B C 1
ATOM 2031 O O . SER B 1 110 ? 9.797 -5.227 -5.133 1 95.25 110 SER B O 1
ATOM 2033 N N . VAL B 1 111 ? 8.773 -5.98 -6.941 1 91.12 111 VAL B N 1
ATOM 2034 C CA . VAL B 1 111 ? 9.758 -5.348 -7.816 1 91.12 111 VAL B CA 1
ATOM 2035 C C . VAL B 1 111 ? 9.469 -3.854 -7.926 1 91.12 111 VAL B C 1
ATOM 2037 O O . VAL B 1 111 ? 10.391 -3.045 -8.086 1 91.12 111 VAL B O 1
ATOM 2040 N N . ILE B 1 112 ? 8.211 -3.48 -7.812 1 89 112 ILE B N 1
ATOM 2041 C CA . ILE B 1 112 ? 7.738 -2.145 -8.156 1 89 112 ILE B CA 1
ATOM 2042 C C . ILE B 1 112 ? 7.809 -1.241 -6.926 1 89 112 ILE B C 1
ATOM 2044 O O . ILE B 1 112 ? 8.125 -0.054 -7.035 1 89 112 ILE B O 1
ATOM 2048 N N . VAL B 1 113 ? 7.539 -1.777 -5.797 1 92.38 113 VAL B N 1
ATOM 2049 C CA . VAL B 1 113 ? 7.387 -0.972 -4.59 1 92.38 113 VAL B CA 1
ATOM 2050 C C . VAL B 1 113 ? 8.391 -1.433 -3.533 1 92.38 113 VAL B C 1
ATOM 2052 O O . VAL B 1 113 ? 8.203 -2.486 -2.918 1 92.38 113 VAL B O 1
ATOM 2055 N N . PRO B 1 114 ? 9.367 -0.622 -3.24 1 92.94 114 PRO B N 1
ATOM 2056 C CA . PRO B 1 114 ? 10.32 -0.982 -2.186 1 92.94 114 PRO B CA 1
ATOM 2057 C C . PRO B 1 114 ? 9.633 -1.272 -0.851 1 92.94 114 PRO B C 1
ATOM 2059 O O . PRO B 1 114 ? 8.695 -0.573 -0.469 1 92.94 114 PRO B O 1
ATOM 2062 N N . HIS B 1 115 ? 10.062 -2.365 -0.187 1 95 115 HIS B N 1
ATOM 2063 C CA . HIS B 1 115 ? 9.625 -2.762 1.146 1 95 115 HIS B CA 1
ATOM 2064 C C . HIS B 1 115 ? 8.25 -3.428 1.096 1 95 115 HIS B C 1
ATOM 2066 O O . HIS B 1 115 ? 7.805 -4.008 2.088 1 95 115 HIS B O 1
ATOM 2072 N N . ALA B 1 116 ? 7.559 -3.357 -0.009 1 96.56 116 ALA B N 1
ATOM 2073 C CA . ALA B 1 116 ? 6.281 -4.055 -0.16 1 96.56 116 ALA B CA 1
ATOM 2074 C C . ALA B 1 116 ? 6.496 -5.523 -0.511 1 96.56 116 ALA B C 1
ATOM 2076 O O . ALA B 1 116 ? 7.598 -5.918 -0.903 1 96.56 116 ALA B O 1
ATOM 2077 N N . ARG B 1 117 ? 5.477 -6.27 -0.269 1 97.94 117 ARG B N 1
ATOM 2078 C CA . ARG B 1 117 ? 5.523 -7.699 -0.557 1 97.94 117 ARG B CA 1
ATOM 2079 C C . ARG B 1 117 ? 4.34 -8.125 -1.419 1 97.94 117 ARG B C 1
ATOM 2081 O O . ARG B 1 117 ? 3.244 -7.57 -1.295 1 97.94 117 ARG B O 1
ATOM 2088 N N . ASN B 1 118 ? 4.613 -9.055 -2.26 1 98.12 118 ASN B N 1
ATOM 2089 C CA . ASN B 1 118 ? 3.578 -9.844 -2.918 1 98.12 118 ASN B CA 1
ATOM 2090 C C . ASN B 1 118 ? 3.453 -11.234 -2.305 1 98.12 118 ASN B C 1
ATOM 2092 O O . ASN B 1 118 ? 4.379 -11.711 -1.642 1 98.12 118 ASN B O 1
ATOM 2096 N N . TYR B 1 119 ? 2.352 -11.766 -2.502 1 98.75 119 TYR B N 1
ATOM 2097 C CA . TYR B 1 119 ? 2.09 -13.141 -2.086 1 98.75 119 TYR B CA 1
ATOM 2098 C C . TYR B 1 119 ? 1.583 -13.977 -3.252 1 98.75 119 TYR B C 1
ATOM 2100 O O . TYR B 1 119 ? 0.761 -13.516 -4.047 1 98.75 119 TYR B O 1
ATOM 2108 N N . LEU B 1 120 ? 2.096 -15.125 -3.338 1 98.81 120 LEU B N 1
ATOM 2109 C CA . LEU B 1 120 ? 1.636 -16.109 -4.312 1 98.81 120 LEU B CA 1
ATOM 2110 C C . LEU B 1 120 ? 0.84 -17.219 -3.633 1 98.81 120 LEU B C 1
ATOM 2112 O O . LEU B 1 120 ? 1.315 -17.828 -2.674 1 98.81 120 LEU B O 1
ATOM 2116 N N . LEU B 1 121 ? -0.305 -17.469 -4.086 1 98.81 121 LEU B N 1
ATOM 2117 C CA . LEU B 1 121 ? -1.138 -18.547 -3.586 1 98.81 121 LEU B CA 1
ATOM 2118 C C . LEU B 1 121 ? -1.086 -19.75 -4.527 1 98.81 121 LEU B C 1
ATOM 2120 O O . LEU B 1 121 ? -1.267 -19.609 -5.738 1 98.81 121 LEU B O 1
ATOM 2124 N N . ASN B 1 122 ? -0.756 -20.859 -4.012 1 98.75 122 ASN B N 1
ATOM 2125 C CA . ASN B 1 122 ? -0.838 -22.141 -4.711 1 98.75 122 ASN B CA 1
ATOM 2126 C C . ASN B 1 122 ? -2.207 -22.781 -4.531 1 98.75 122 ASN B C 1
ATOM 2128 O O . ASN B 1 122 ? -2.453 -23.469 -3.533 1 98.75 122 ASN B O 1
ATOM 2132 N N . PRO B 1 123 ? -3.07 -22.641 -5.527 1 98.06 123 PRO B N 1
ATOM 2133 C CA . PRO B 1 123 ? -4.434 -23.156 -5.355 1 98.06 123 PRO B CA 1
ATOM 2134 C C . PRO B 1 123 ? -4.477 -24.672 -5.184 1 98.06 123 PRO B C 1
ATOM 2136 O O . PRO B 1 123 ? -5.461 -25.203 -4.672 1 98.06 123 PRO B O 1
ATOM 2139 N N . ALA B 1 124 ? -3.516 -25.328 -5.605 1 97.12 124 ALA B N 1
ATOM 2140 C CA . ALA B 1 124 ? -3.49 -26.781 -5.551 1 97.12 124 ALA B CA 1
ATOM 2141 C C . ALA B 1 124 ? -3.143 -27.281 -4.148 1 97.12 124 ALA B C 1
ATOM 2143 O O . ALA B 1 124 ? -3.383 -28.438 -3.812 1 97.12 124 ALA B O 1
ATOM 2144 N N . HIS B 1 125 ? -2.455 -26.5 -3.357 1 98.25 125 HIS B N 1
ATOM 2145 C CA . HIS B 1 125 ? -2.104 -26.891 -1.997 1 98.25 125 HIS B CA 1
ATOM 2146 C C . HIS B 1 125 ? -3.35 -27.141 -1.155 1 98.25 125 HIS B C 1
ATOM 2148 O O . HIS B 1 125 ? -4.332 -26.406 -1.259 1 98.25 125 HIS B O 1
ATOM 2154 N N . HIS B 1 126 ? -3.398 -28 -0.308 1 97.44 126 HIS B N 1
ATOM 2155 C CA . HIS B 1 126 ? -4.582 -28.422 0.44 1 97.44 126 HIS B CA 1
ATOM 2156 C C . HIS B 1 126 ? -5.066 -27.297 1.358 1 97.44 126 HIS B C 1
ATOM 2158 O O . HIS B 1 126 ? -6.27 -27.156 1.589 1 97.44 126 HIS B O 1
ATOM 2164 N N . ASP B 1 127 ? -4.133 -26.5 1.868 1 98 127 ASP B N 1
ATOM 2165 C CA . ASP B 1 127 ? -4.508 -25.438 2.799 1 98 127 ASP B CA 1
ATOM 2166 C C . ASP B 1 127 ? -5.121 -24.25 2.059 1 98 127 ASP B C 1
ATOM 2168 O O . ASP B 1 127 ? -5.684 -23.344 2.68 1 98 127 ASP B O 1
ATOM 2172 N N . ALA B 1 128 ? -5.008 -24.266 0.741 1 97.94 128 ALA B N 1
ATOM 2173 C CA . ALA B 1 128 ? -5.461 -23.125 -0.046 1 97.94 128 ALA B CA 1
ATOM 2174 C C . ALA B 1 128 ? -6.969 -22.922 0.089 1 97.94 128 ALA B C 1
ATOM 2176 O O . ALA B 1 128 ? -7.469 -21.812 -0.06 1 97.94 128 ALA B O 1
ATOM 2177 N N . SER B 1 129 ? -7.668 -23.969 0.366 1 96.69 129 SER B N 1
ATOM 2178 C CA . SER B 1 129 ? -9.125 -23.906 0.46 1 96.69 129 SER B CA 1
ATOM 2179 C C . SER B 1 129 ? -9.562 -23.031 1.624 1 96.69 129 SER B C 1
ATOM 2181 O O . SER B 1 129 ? -10.711 -22.562 1.662 1 96.69 129 SER B O 1
ATOM 2183 N N . ALA B 1 130 ? -8.727 -22.797 2.59 1 97.94 130 ALA B N 1
ATOM 2184 C CA . ALA B 1 130 ? -9.039 -21.969 3.752 1 97.94 130 ALA B CA 1
ATOM 2185 C C . ALA B 1 130 ? -8.922 -20.484 3.42 1 97.94 130 ALA B C 1
ATOM 2187 O O . ALA B 1 130 ? -9.391 -19.641 4.176 1 97.94 130 ALA B O 1
ATOM 2188 N N . VAL B 1 131 ? -8.219 -20.156 2.354 1 98.44 131 VAL B N 1
ATOM 2189 C CA . VAL B 1 131 ? -8.086 -18.781 1.883 1 98.44 131 VAL B CA 1
ATOM 2190 C C . VAL B 1 131 ? -9.32 -18.391 1.071 1 98.44 131 VAL B C 1
ATOM 2192 O O . VAL B 1 131 ? -9.688 -19.078 0.118 1 98.44 131 VAL B O 1
ATOM 2195 N N . THR B 1 132 ? -9.984 -17.266 1.431 1 98.25 132 THR B N 1
ATOM 2196 C CA . THR B 1 132 ? -11.266 -16.953 0.8 1 98.25 132 THR B CA 1
ATOM 2197 C C . THR B 1 132 ? -11.359 -15.477 0.448 1 98.25 132 THR B C 1
ATOM 2199 O O . THR B 1 132 ? -10.664 -14.648 1.037 1 98.25 132 THR B O 1
ATOM 2202 N N . VAL B 1 133 ? -12.195 -15.172 -0.515 1 98.25 133 VAL B N 1
ATOM 2203 C CA . VAL B 1 133 ? -12.555 -13.797 -0.819 1 98.25 133 VAL B CA 1
ATOM 2204 C C . VAL B 1 133 ? -13.539 -13.273 0.229 1 98.25 133 VAL B C 1
ATOM 2206 O O . VAL B 1 133 ? -14.688 -13.703 0.281 1 98.25 133 VAL B O 1
ATOM 2209 N N . ALA B 1 134 ? -13.117 -12.344 0.965 1 98.12 134 ALA B N 1
ATOM 2210 C CA . ALA B 1 134 ? -13.922 -11.867 2.088 1 98.12 134 ALA B CA 1
ATOM 2211 C C . ALA B 1 134 ? -14.734 -10.641 1.692 1 98.12 134 ALA B C 1
ATOM 2213 O O . ALA B 1 134 ? -15.734 -10.32 2.338 1 98.12 134 ALA B O 1
ATOM 2214 N N . GLU B 1 135 ? -14.32 -9.867 0.754 1 97.25 135 GLU B N 1
ATOM 2215 C CA . GLU B 1 135 ? -15 -8.664 0.291 1 97.25 135 GLU B CA 1
ATOM 2216 C C . GLU B 1 135 ? -14.703 -8.391 -1.182 1 97.25 135 GLU B C 1
ATOM 2218 O O . GLU B 1 135 ? -13.57 -8.594 -1.64 1 97.25 135 GLU B O 1
ATOM 2223 N N . ILE B 1 136 ? -15.641 -8.023 -1.92 1 96.12 136 ILE B N 1
ATOM 2224 C CA . ILE B 1 136 ? -15.531 -7.594 -3.309 1 96.12 136 ILE B CA 1
ATOM 2225 C C . ILE B 1 136 ? -15.898 -6.113 -3.422 1 96.12 136 ILE B C 1
ATOM 2227 O O . ILE B 1 136 ? -17.016 -5.719 -3.102 1 96.12 136 ILE B O 1
ATOM 2231 N N . ILE B 1 137 ? -14.938 -5.344 -3.748 1 93.12 137 ILE B N 1
ATOM 2232 C CA . ILE B 1 137 ? -15.172 -3.91 -3.908 1 93.12 137 ILE B CA 1
ATOM 2233 C C . ILE B 1 137 ? -15.156 -3.549 -5.391 1 93.12 137 ILE B C 1
ATOM 2235 O O . ILE B 1 137 ? -14.102 -3.598 -6.039 1 93.12 137 ILE B O 1
ATOM 2239 N N . LYS B 1 138 ? -16.297 -3.078 -5.891 1 85.19 138 LYS B N 1
ATOM 2240 C CA . LYS B 1 138 ? -16.438 -2.752 -7.305 1 85.19 138 LYS B CA 1
ATOM 2241 C C . LYS B 1 138 ? -16.016 -1.312 -7.586 1 85.19 138 LYS B C 1
ATOM 2243 O O . LYS B 1 138 ? -16.25 -0.419 -6.77 1 85.19 138 LYS B O 1
ATOM 2248 N N . ALA B 1 139 ? -15.406 -1.062 -8.875 1 63.62 139 ALA B N 1
ATOM 2249 C CA . ALA B 1 139 ? -15.031 0.245 -9.406 1 63.62 139 ALA B CA 1
ATOM 2250 C C . ALA B 1 139 ? -14.258 1.059 -8.375 1 63.62 139 ALA B C 1
ATOM 2252 O O . ALA B 1 139 ? -14.617 2.199 -8.078 1 63.62 139 ALA B O 1
ATOM 2253 N N . PRO B 1 140 ? -13.258 0.505 -7.852 1 59.72 140 PRO B N 1
ATOM 2254 C CA . PRO B 1 140 ? -12.656 1.094 -6.648 1 59.72 140 PRO B CA 1
ATOM 2255 C C . PRO B 1 140 ? -11.719 2.256 -6.969 1 59.72 140 PRO B C 1
ATOM 2257 O O . PRO B 1 140 ? -11.156 2.865 -6.059 1 59.72 140 PRO B O 1
ATOM 2260 N N . PHE B 1 141 ? -11.805 2.682 -8.328 1 70.44 141 PHE B N 1
ATOM 2261 C CA . PHE B 1 141 ? -10.641 3.484 -8.688 1 70.44 141 PHE B CA 1
ATOM 2262 C C . PHE B 1 141 ? -11 4.961 -8.758 1 70.44 141 PHE B C 1
ATOM 2264 O O . PHE B 1 141 ? -12.047 5.324 -9.297 1 70.44 141 PHE B O 1
ATOM 2271 N N . ASP B 1 142 ? -10.203 5.656 -8.047 1 71.88 142 ASP B N 1
ATOM 2272 C CA . ASP B 1 142 ? -10.289 7.102 -8.219 1 71.88 142 ASP B CA 1
ATOM 2273 C C . ASP B 1 142 ? -10.141 7.496 -9.688 1 71.88 142 ASP B C 1
ATOM 2275 O O . ASP B 1 142 ? -9.188 7.09 -10.352 1 71.88 142 ASP B O 1
ATOM 2279 N N . PRO B 1 143 ? -11.195 8.117 -10.219 1 70.94 143 PRO B N 1
ATOM 2280 C CA . PRO B 1 143 ? -11.156 8.469 -11.648 1 70.94 143 PRO B CA 1
ATOM 2281 C C . PRO B 1 143 ? -9.859 9.164 -12.047 1 70.94 143 PRO B C 1
ATOM 2283 O O . PRO B 1 143 ? -9.461 9.117 -13.211 1 70.94 143 PRO B O 1
ATOM 2286 N N . ARG B 1 144 ? -9.195 9.719 -11.219 1 69.62 144 ARG B N 1
ATOM 2287 C CA . ARG B 1 144 ? -7.969 10.461 -11.492 1 69.62 144 ARG B CA 1
ATOM 2288 C C . ARG B 1 144 ? -6.824 9.508 -11.828 1 69.62 144 ARG B C 1
ATOM 2290 O O . ARG B 1 144 ? -5.828 9.914 -12.43 1 69.62 144 ARG B O 1
ATOM 2297 N N . LEU B 1 145 ? -6.988 8.281 -11.266 1 69.5 145 LEU B N 1
ATOM 2298 C CA . LEU B 1 145 ? -5.961 7.285 -11.555 1 69.5 145 LEU B CA 1
ATOM 2299 C C . LEU B 1 145 ? -6.055 6.812 -13 1 69.5 145 LEU B C 1
ATOM 2301 O O . LEU B 1 145 ? -5.066 6.355 -13.578 1 69.5 145 LEU B O 1
ATOM 2305 N N . LEU B 1 146 ? -7.332 6.926 -13.508 1 61.91 146 LEU B N 1
ATOM 2306 C CA . LEU B 1 146 ? -7.551 6.414 -14.852 1 61.91 146 LEU B CA 1
ATOM 2307 C C . LEU B 1 146 ? -7.43 7.531 -15.883 1 61.91 146 LEU B C 1
ATOM 2309 O O . LEU B 1 146 ? -7.301 7.262 -17.078 1 61.91 146 LEU B O 1
ATOM 2313 N N . ALA B 1 147 ? -7.738 8.734 -15.438 1 53.09 147 ALA B N 1
ATOM 2314 C CA . ALA B 1 147 ? -7.785 9.82 -16.406 1 53.09 147 ALA B CA 1
ATOM 2315 C C . ALA B 1 147 ? -6.395 10.133 -16.953 1 53.09 147 ALA B C 1
ATOM 2317 O O . ALA B 1 147 ? -6.223 11.055 -17.766 1 53.09 147 ALA B O 1
ATOM 2318 N N . THR B 1 148 ? -5.402 9.164 -16.922 1 42.62 148 THR B N 1
ATOM 2319 C CA . THR B 1 148 ? -4.227 9.625 -17.656 1 42.62 148 THR B CA 1
ATOM 2320 C C . THR B 1 148 ? -4.547 9.797 -19.141 1 42.62 148 THR B C 1
ATOM 2322 O O . THR B 1 148 ? -5.195 8.945 -19.734 1 42.62 148 THR B O 1
#

Nearest PDB structures (foldseek):
  6gw6-assembly1_D  TM=8.830E-01  e=2.271E-17  Pseudomonas putida KT2440
  6d0i-assembly2_C  TM=9.032E-01  e=1.372E-13  Sphingobium sp. YBL2
  6d0h-assembly2_C  TM=9.027E-01  e=1.558E-13  Sphingobium sp. YBL2
  8gug-assembly1_A-2  TM=7.876E-01  e=5.390E-11  Vibrio parahaemolyticus RIMD 2210633
  4ae0-assembly1_A-2  TM=4.694E-01  e=3.434E-02  Corynebacterium diphtheriae